Protein AF-A0A947DM79-F1 (afdb_monomer_lite)

Secondary structure (DSSP, 8-state):
-HHHHHHHHHHHHHHHHHHHHHTSTT-EEEE-TTSSEEEEEGGG-TTSPPSEEEEHHHHHHHHHTTSEEE-SSTT-EEE-HHHHHHHHHHT-SS-HHHHTTS-EEEEEEE-TTS-EEEEEEE-TTTTHHHHHHHHTTS-S-HHHHHHHHHHHHHHHHHHTT--SS--SSSPP--TT--SSTTHHHHHHHHHHHHHHHHHHHHHSS-HHHHHHHIIIIII---HHHHHHHHTPPTT-HHHHHHHHHHHHHHHHHH-

Radius of gyration: 23.78 Å; chains: 1; bounding box: 63×46×71 Å

pLDDT: mean 83.31, std 12.54, range [47.31, 96.56]

Sequence (255 aa):
MKITAEAAELSILRRRRALARLAIDGALLAPARDGRSHGVFAKGDRRRRALAKLSNEEVHMLLAEGVIARAAFAGTYRLSGPGHAFRARDAADFMPWRAQHGAIVERQVMNDAGVFQPVRGADPGGPFARLQRVAEGDFFAAREIAAARTLWGDWTRSQRGLIAGSDWTAPPRGSASRGPGGAQETAANGAIDARRRVDAALGALPLSLSGAVRAACLEGCSFADIELTRRWPARSGKLVLKLALELLANHYEAG

Foldseek 3Di:
DVVVVVVVVVLLVLLLQLLVLLPAPLWKFAQDPVNFWTFIDHNPPPVDDGSGIDGPVSVVVCVVVVQWDDDPDPRMIGGDLQVQLVSQLSPDPPPSNVSSVADFDWDWDQDPVRDTDTDTGGDPCPLVVVVVVVCVVVLADPLLSVLLNLLQVLQVLLVQAPPVDDPPVDPDDDPPDPDPPCPNVVSNVSNVVSVVVNCQLLVLFDPLLSVLSCCRRPVNHDLVVNCVVSVHPPPCSSVSNRVSSVSSSVVVVVD

Structure (mmCIF, N/CA/C/O backbone):
data_AF-A0A947DM79-F1
#
_entry.id   AF-A0A947DM79-F1
#
loop_
_atom_site.group_PDB
_atom_site.id
_atom_site.type_symbol
_atom_site.label_atom_id
_atom_site.label_alt_id
_atom_site.label_comp_id
_atom_site.label_asym_id
_atom_site.label_entity_id
_atom_site.label_seq_id
_atom_site.pdbx_PDB_ins_code
_atom_site.Cartn_x
_atom_site.Cartn_y
_atom_site.Cartn_z
_atom_site.occupancy
_atom_site.B_iso_or_equiv
_atom_site.auth_seq_id
_atom_site.auth_comp_id
_atom_site.auth_asym_id
_atom_site.auth_atom_id
_atom_site.pdbx_PDB_model_num
ATOM 1 N N . MET A 1 1 ? 0.776 7.875 43.737 1.00 57.97 1 MET A N 1
ATOM 2 C CA . MET A 1 1 ? 1.629 8.001 42.530 1.00 57.97 1 MET A CA 1
ATOM 3 C C . MET A 1 1 ? 1.934 6.670 41.832 1.00 57.97 1 MET A C 1
ATOM 5 O O . MET A 1 1 ? 1.877 6.652 40.614 1.00 57.97 1 MET A O 1
ATOM 9 N N . LYS A 1 2 ? 2.215 5.555 42.535 1.00 62.00 2 LYS A N 1
ATOM 10 C CA . LYS A 1 2 ? 2.461 4.245 41.881 1.00 62.00 2 LYS A CA 1
ATOM 11 C C . LYS A 1 2 ? 1.218 3.642 41.195 1.00 62.00 2 LYS A C 1
ATOM 13 O O . LYS A 1 2 ? 1.288 3.273 40.033 1.00 62.00 2 LYS A O 1
ATOM 18 N N . ILE A 1 3 ? 0.061 3.676 41.864 1.00 65.94 3 ILE A N 1
ATOM 19 C CA . ILE A 1 3 ? -1.211 3.114 41.355 1.00 65.94 3 ILE A CA 1
ATOM 20 C C . ILE A 1 3 ? -1.671 3.785 40.044 1.00 65.94 3 ILE A C 1
ATOM 22 O O . ILE A 1 3 ? -2.201 3.134 39.149 1.00 65.94 3 ILE A O 1
ATOM 26 N N . THR A 1 4 ? -1.441 5.093 39.897 1.00 75.56 4 THR A N 1
ATOM 27 C CA . THR A 1 4 ? -1.813 5.848 38.690 1.00 75.56 4 THR A CA 1
ATOM 28 C C . THR A 1 4 ? -0.913 5.527 37.496 1.00 75.56 4 THR A C 1
ATOM 30 O O . THR A 1 4 ? -1.390 5.531 36.365 1.00 75.56 4 THR A O 1
ATOM 33 N N . ALA A 1 5 ? 0.366 5.218 37.735 1.00 76.31 5 ALA A N 1
ATOM 34 C CA . ALA A 1 5 ? 1.300 4.827 36.683 1.00 76.31 5 ALA A CA 1
ATOM 35 C C . ALA A 1 5 ? 0.977 3.424 36.141 1.00 76.31 5 ALA A C 1
ATOM 37 O O . ALA A 1 5 ? 0.870 3.248 34.930 1.00 76.31 5 ALA A O 1
ATOM 38 N N . GLU A 1 6 ? 0.710 2.460 37.027 1.00 81.81 6 GLU A N 1
ATOM 39 C CA . GLU A 1 6 ? 0.308 1.098 36.642 1.00 81.81 6 GLU A CA 1
ATOM 40 C C . GLU A 1 6 ? -1.018 1.085 35.865 1.00 81.81 6 GLU A C 1
ATOM 42 O O . GLU A 1 6 ? -1.155 0.394 34.853 1.00 81.81 6 GLU A O 1
ATOM 47 N N . ALA A 1 7 ? -1.998 1.890 36.290 1.00 78.94 7 ALA A N 1
ATOM 48 C CA . ALA A 1 7 ? -3.270 2.021 35.582 1.00 78.94 7 ALA A CA 1
ATOM 49 C C . ALA A 1 7 ? -3.095 2.606 34.167 1.00 78.94 7 ALA A C 1
ATOM 51 O O . ALA A 1 7 ? -3.738 2.141 33.219 1.00 78.94 7 ALA A O 1
ATOM 52 N N . ALA A 1 8 ? -2.208 3.594 34.008 1.00 82.69 8 ALA A N 1
ATOM 53 C CA . ALA A 1 8 ? -1.888 4.180 32.710 1.00 82.69 8 ALA A CA 1
ATOM 54 C C . ALA A 1 8 ? -1.187 3.169 31.787 1.00 82.69 8 ALA A C 1
ATOM 56 O O . ALA A 1 8 ? -1.556 3.041 30.617 1.00 82.69 8 ALA A O 1
ATOM 57 N N . GLU A 1 9 ? -0.236 2.399 32.315 1.00 86.88 9 GLU A N 1
ATOM 58 C CA . GLU A 1 9 ? 0.477 1.358 31.571 1.00 86.88 9 GLU A CA 1
ATOM 59 C C . GLU A 1 9 ? -0.469 0.243 31.095 1.00 86.88 9 GLU A C 1
ATOM 61 O O . GLU A 1 9 ? -0.475 -0.129 29.917 1.00 86.88 9 GLU A O 1
ATOM 66 N N . LEU A 1 10 ? -1.372 -0.214 31.967 1.00 86.75 10 LEU A N 1
ATOM 67 C CA . LEU A 1 10 ? -2.424 -1.169 31.613 1.00 86.75 10 LEU A CA 1
ATOM 68 C C . LEU A 1 10 ? -3.354 -0.637 30.512 1.00 86.75 10 LEU A C 1
ATOM 70 O O . LEU A 1 10 ? -3.758 -1.404 29.631 1.00 86.75 10 LEU A O 1
ATOM 74 N N . SER A 1 11 ? -3.686 0.658 30.526 1.00 87.75 11 SER A N 1
ATOM 75 C CA . SER A 1 11 ? -4.465 1.285 29.448 1.00 87.75 11 SER A CA 1
ATOM 76 C C . SER A 1 11 ? -3.685 1.330 28.129 1.00 87.75 11 SER A C 1
ATOM 78 O O . SER A 1 11 ? -4.245 1.022 27.074 1.00 87.75 11 SER A O 1
ATOM 80 N N . ILE A 1 12 ? -2.384 1.639 28.155 1.00 88.50 12 ILE A N 1
ATOM 81 C CA . ILE A 1 12 ? -1.524 1.612 26.958 1.00 88.50 12 ILE A CA 1
ATOM 82 C C . ILE A 1 12 ? -1.501 0.205 26.346 1.00 88.50 12 ILE A C 1
ATOM 84 O O . ILE A 1 12 ? -1.792 0.042 25.158 1.00 88.50 12 ILE A O 1
ATOM 88 N N . LEU A 1 13 ? -1.242 -0.828 27.152 1.00 89.94 13 LEU A N 1
ATOM 89 C CA . LEU A 1 13 ? -1.208 -2.218 26.686 1.00 89.94 13 LEU A CA 1
ATOM 90 C C . LEU A 1 13 ? -2.565 -2.682 26.139 1.00 89.94 13 LEU A C 1
ATOM 92 O O . LEU A 1 13 ? -2.634 -3.386 25.124 1.00 89.94 13 LEU A O 1
ATOM 96 N N . ARG A 1 14 ? -3.665 -2.260 26.773 1.00 91.56 14 ARG A N 1
ATOM 97 C CA . ARG A 1 14 ? -5.024 -2.553 26.303 1.00 91.56 14 ARG A CA 1
ATOM 98 C C . ARG A 1 14 ? -5.304 -1.906 24.949 1.00 91.56 14 ARG A C 1
ATOM 100 O O . ARG A 1 14 ? -5.799 -2.596 24.053 1.00 91.56 14 ARG A O 1
ATOM 107 N N . ARG A 1 15 ? -4.951 -0.627 24.778 1.00 93.25 15 ARG A N 1
ATOM 108 C CA . ARG A 1 15 ? -5.073 0.098 23.504 1.00 93.25 15 ARG A CA 1
ATOM 109 C C . ARG A 1 15 ? -4.239 -0.565 22.413 1.00 93.25 15 ARG A C 1
ATOM 111 O O . ARG A 1 15 ? -4.800 -0.915 21.375 1.00 93.25 15 ARG A O 1
ATOM 118 N N . ARG A 1 16 ? -2.963 -0.870 22.681 1.00 92.62 16 ARG A N 1
ATOM 119 C CA . ARG A 1 16 ? -2.081 -1.636 21.777 1.00 92.62 16 ARG A CA 1
ATOM 120 C C . ARG A 1 16 ? -2.732 -2.924 21.295 1.00 92.62 16 ARG A C 1
ATOM 122 O O . ARG A 1 16 ? -2.851 -3.164 20.092 1.00 92.62 16 ARG A O 1
ATOM 129 N N . ARG A 1 17 ? -3.226 -3.736 22.233 1.00 93.44 17 ARG A N 1
ATOM 130 C CA . ARG A 1 17 ? -3.899 -5.000 21.919 1.00 93.44 17 ARG A CA 1
ATOM 131 C C . ARG A 1 17 ? -5.164 -4.784 21.088 1.00 93.44 17 ARG A C 1
ATOM 133 O O . ARG A 1 17 ? -5.392 -5.535 20.143 1.00 93.44 17 ARG A O 1
ATOM 140 N N . ALA A 1 18 ? -5.991 -3.794 21.416 1.00 94.31 18 ALA A N 1
ATOM 141 C CA . ALA A 1 18 ? -7.216 -3.512 20.673 1.00 94.3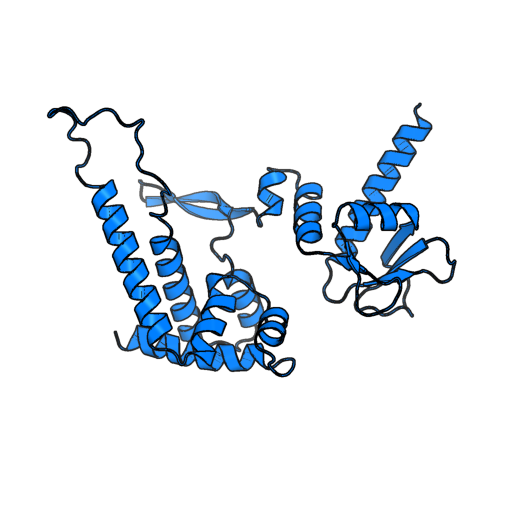1 18 ALA A CA 1
ATOM 142 C C . ALA A 1 18 ? -6.930 -3.054 19.234 1.00 94.31 18 ALA A C 1
ATOM 144 O O . ALA A 1 18 ? -7.528 -3.595 18.303 1.00 94.31 18 ALA A O 1
ATOM 145 N N . LEU A 1 19 ? -5.970 -2.144 19.035 1.00 94.69 19 LEU A N 1
ATOM 146 C CA . LEU A 1 19 ? -5.558 -1.677 17.707 1.00 94.69 19 LEU A CA 1
ATOM 147 C C . LEU A 1 19 ? -4.934 -2.803 16.870 1.00 94.69 19 LEU A C 1
ATOM 149 O O . LEU A 1 19 ? -5.221 -2.912 15.678 1.00 94.69 19 LEU A O 1
ATOM 153 N N . ALA A 1 20 ? -4.151 -3.696 17.486 1.00 92.38 20 ALA A N 1
ATOM 154 C CA . ALA A 1 20 ? -3.639 -4.898 16.824 1.00 92.38 20 ALA A CA 1
ATOM 155 C C . ALA A 1 20 ? -4.764 -5.819 16.323 1.00 92.38 20 ALA A C 1
ATOM 157 O O . ALA A 1 20 ? -4.664 -6.380 15.235 1.00 92.38 20 ALA A O 1
ATOM 158 N N . ARG A 1 21 ? -5.864 -5.950 17.075 1.00 94.00 21 ARG A N 1
ATOM 159 C CA . ARG A 1 21 ? -7.027 -6.751 16.652 1.00 94.00 21 ARG A CA 1
ATOM 160 C C . ARG A 1 21 ? -7.907 -6.036 15.626 1.00 94.00 21 ARG A C 1
ATOM 162 O O . ARG A 1 21 ? -8.479 -6.712 14.778 1.00 94.00 21 ARG A O 1
ATOM 169 N N . LEU A 1 22 ? -7.989 -4.705 15.666 1.00 93.31 22 LEU A N 1
ATOM 170 C CA . LEU A 1 22 ? -8.701 -3.905 14.659 1.00 93.31 22 LEU A CA 1
ATOM 171 C C . LEU A 1 22 ? -7.994 -3.861 13.301 1.00 93.31 22 LEU A C 1
ATOM 173 O O . LEU A 1 22 ? -8.633 -3.554 12.304 1.00 93.31 22 LEU A O 1
ATOM 177 N N . ALA A 1 23 ? -6.703 -4.189 13.257 1.00 90.00 23 ALA A N 1
ATOM 178 C CA . ALA A 1 23 ? -5.939 -4.303 12.019 1.00 90.00 23 ALA A CA 1
ATOM 179 C C . ALA A 1 23 ? -6.311 -5.527 11.163 1.00 90.00 23 ALA A C 1
ATOM 181 O O . ALA A 1 23 ? -5.909 -5.597 10.003 1.00 90.00 23 ALA A O 1
ATOM 182 N N . ILE A 1 24 ? -7.015 -6.506 11.741 1.00 88.12 24 ILE A N 1
ATOM 183 C CA . ILE A 1 24 ? -7.478 -7.698 11.026 1.00 88.12 24 ILE A CA 1
ATOM 184 C C . ILE A 1 24 ? -8.553 -7.273 10.026 1.00 88.12 24 ILE A C 1
ATOM 186 O O . ILE A 1 24 ? -9.459 -6.515 10.373 1.00 88.12 24 ILE A O 1
ATOM 190 N N . ASP A 1 25 ? -8.482 -7.794 8.802 1.00 80.81 25 ASP A N 1
ATOM 191 C CA . ASP A 1 25 ? -9.426 -7.414 7.757 1.00 80.81 25 ASP A CA 1
ATOM 192 C C . ASP A 1 25 ? -10.887 -7.694 8.162 1.00 80.81 25 ASP A C 1
ATOM 194 O O . ASP A 1 25 ? -11.229 -8.729 8.749 1.00 80.81 25 ASP A O 1
ATOM 198 N N . GLY A 1 26 ? -11.750 -6.713 7.904 1.00 83.94 26 GLY A N 1
ATOM 199 C CA . GLY A 1 26 ? -13.152 -6.711 8.322 1.00 83.94 26 GLY A CA 1
ATOM 200 C C . GLY A 1 26 ? -13.409 -6.570 9.831 1.00 83.94 26 GLY A C 1
ATOM 201 O O . GLY A 1 26 ? -14.568 -6.656 10.241 1.00 83.94 26 GLY A O 1
ATOM 202 N N . ALA A 1 27 ? -12.394 -6.373 10.681 1.00 90.94 27 ALA A N 1
ATOM 203 C CA . ALA A 1 27 ? -12.616 -6.137 12.107 1.00 90.94 27 ALA A CA 1
ATOM 204 C C . ALA A 1 27 ? -13.407 -4.842 12.360 1.00 90.94 27 ALA A C 1
ATOM 206 O O . ALA A 1 27 ? -13.281 -3.850 11.641 1.00 90.94 27 ALA A O 1
ATOM 207 N N . LEU A 1 28 ? -14.232 -4.858 13.406 1.00 93.00 28 LEU A N 1
ATOM 208 C CA . LEU A 1 28 ? -15.102 -3.747 13.775 1.00 93.00 28 LEU A CA 1
ATOM 209 C C . LEU A 1 28 ? -15.034 -3.507 15.281 1.00 93.00 28 LEU A C 1
ATOM 211 O O . LEU A 1 28 ? -15.170 -4.443 16.071 1.00 93.00 28 LEU A O 1
ATOM 215 N N . LEU A 1 29 ? -14.865 -2.249 15.675 1.00 95.12 29 LEU A N 1
ATOM 216 C CA . LEU A 1 29 ? -15.057 -1.807 17.048 1.00 95.12 29 LEU A CA 1
ATOM 217 C C . LEU A 1 29 ? -16.519 -1.412 17.215 1.00 95.12 29 LEU A C 1
ATOM 219 O O . LEU A 1 29 ? -17.027 -0.589 16.456 1.00 95.12 29 LEU A O 1
ATOM 223 N N . ALA A 1 30 ? -17.209 -2.010 18.175 1.00 94.38 30 ALA A N 1
ATOM 224 C CA . ALA A 1 30 ? -18.645 -1.828 18.302 1.00 94.38 30 ALA A CA 1
ATOM 225 C C . ALA A 1 30 ? -19.071 -1.823 19.777 1.00 94.38 30 ALA A C 1
ATOM 227 O O . ALA A 1 30 ? -18.414 -2.476 20.592 1.00 94.38 30 ALA A O 1
ATOM 228 N N . PRO A 1 31 ? -20.163 -1.127 20.142 1.00 93.00 31 PRO A N 1
ATOM 229 C CA . PRO A 1 31 ? -20.578 -0.999 21.534 1.00 93.00 31 PRO A CA 1
ATOM 230 C C . PRO A 1 31 ? -20.884 -2.379 22.107 1.00 93.00 31 PRO A C 1
ATOM 232 O O . PRO A 1 31 ? -21.562 -3.187 21.463 1.00 93.00 31 PRO A O 1
ATOM 235 N N . ALA A 1 32 ? -20.361 -2.678 23.289 1.00 88.31 32 ALA A N 1
ATOM 236 C CA . ALA A 1 32 ? -20.660 -3.909 23.998 1.00 88.31 32 ALA A CA 1
ATOM 237 C C . ALA A 1 32 ? -22.092 -3.872 24.555 1.00 88.31 32 ALA A C 1
ATOM 239 O O . ALA A 1 32 ? -22.696 -2.814 24.712 1.00 88.31 32 ALA A O 1
ATOM 240 N N . ARG A 1 33 ? -22.642 -5.050 24.877 1.00 82.69 33 ARG A N 1
ATOM 241 C CA . ARG A 1 33 ? -23.989 -5.164 25.470 1.00 82.69 33 ARG A CA 1
ATOM 242 C C . ARG A 1 33 ? -24.097 -4.506 26.850 1.00 82.69 33 ARG A C 1
ATOM 244 O O . ARG A 1 33 ? -25.200 -4.216 27.283 1.00 82.69 33 ARG A O 1
ATOM 251 N N . ASP A 1 34 ? -22.965 -4.276 27.515 1.00 82.56 34 ASP A N 1
ATOM 252 C CA . ASP A 1 34 ? -22.895 -3.610 28.819 1.00 82.56 34 ASP A CA 1
ATOM 253 C C . ASP A 1 34 ? -23.074 -2.081 28.749 1.00 82.56 34 ASP A C 1
ATOM 255 O O . ASP A 1 34 ? -23.202 -1.445 29.791 1.00 82.56 34 ASP A O 1
ATOM 259 N N . GLY A 1 35 ? -23.055 -1.478 27.551 1.00 81.88 35 GLY A N 1
ATOM 260 C CA . GLY A 1 35 ? -23.199 -0.030 27.334 1.00 81.88 35 GLY A CA 1
ATOM 261 C C . GLY A 1 35 ? -22.021 0.829 27.818 1.00 81.88 35 GLY A C 1
ATOM 262 O O . GLY A 1 35 ? -21.980 2.031 27.560 1.00 81.88 35 GLY A O 1
ATOM 263 N N . ARG A 1 36 ? -21.037 0.234 28.497 1.00 86.88 36 ARG A N 1
ATOM 264 C CA . ARG A 1 36 ? -19.913 0.940 29.140 1.00 86.88 36 ARG A CA 1
ATOM 265 C C . ARG A 1 36 ? -18.595 0.773 28.389 1.00 86.88 36 ARG A C 1
ATOM 267 O O . ARG A 1 36 ? -17.619 1.461 28.688 1.00 86.88 36 ARG A O 1
ATOM 274 N N . SER A 1 37 ? -18.551 -0.161 27.446 1.00 93.25 37 SER A N 1
ATOM 275 C CA . SER A 1 37 ? -17.351 -0.488 26.691 1.00 93.25 37 SER A CA 1
ATOM 276 C C . SER A 1 37 ? -17.646 -0.716 25.216 1.00 93.25 37 SER A C 1
ATOM 278 O O . SER A 1 37 ? -18.787 -0.926 24.803 1.00 93.25 37 SER A O 1
ATOM 280 N N . HIS A 1 38 ? -16.591 -0.715 24.412 1.00 95.31 38 HIS A N 1
ATOM 281 C CA . HIS A 1 38 ? -16.624 -1.185 23.038 1.00 95.31 38 HIS A CA 1
ATOM 282 C C . HIS A 1 38 ? -15.773 -2.447 22.905 1.00 95.31 38 HIS A C 1
ATOM 284 O O . HIS A 1 38 ? -14.671 -2.539 23.446 1.00 95.31 38 HIS A O 1
ATOM 290 N N . GLY A 1 39 ? -16.296 -3.435 22.184 1.00 94.19 39 GLY A N 1
ATOM 291 C CA . 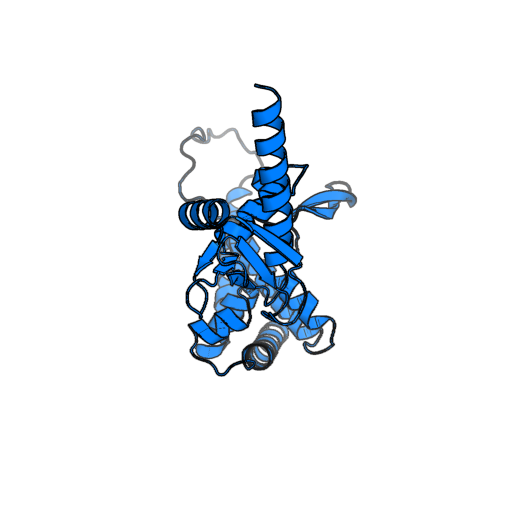GLY A 1 39 ? -15.607 -4.679 21.866 1.00 94.19 39 GLY A CA 1
ATOM 292 C C . GLY A 1 39 ? -15.070 -4.675 20.439 1.00 94.19 39 GLY A C 1
ATOM 293 O O . GLY A 1 39 ? -15.726 -4.172 19.527 1.00 94.19 39 GLY A O 1
ATOM 294 N N . VAL A 1 40 ? -13.892 -5.266 20.241 1.00 94.56 40 VAL A N 1
ATOM 295 C CA . VAL A 1 40 ? -13.345 -5.554 18.908 1.00 94.56 40 VAL A CA 1
ATOM 296 C C . VAL A 1 40 ? -13.858 -6.913 18.438 1.00 94.56 40 VAL A C 1
ATOM 298 O O . VAL A 1 40 ? -13.601 -7.927 19.088 1.00 94.56 40 VAL A O 1
ATOM 301 N N . PHE A 1 41 ? -14.541 -6.949 17.296 1.00 91.31 41 PHE A N 1
ATOM 302 C CA . PHE A 1 41 ? -15.115 -8.159 16.706 1.00 91.31 41 PHE A CA 1
ATOM 303 C C . PHE A 1 41 ? -14.486 -8.439 15.338 1.00 91.31 41 PHE A C 1
ATOM 305 O O . PHE A 1 41 ? -14.480 -7.571 14.465 1.00 91.31 41 PHE A O 1
ATOM 312 N N . ALA A 1 42 ? -13.968 -9.654 15.133 1.00 84.56 42 ALA A N 1
ATOM 313 C CA . ALA A 1 42 ? -13.465 -10.076 13.824 1.00 84.56 42 ALA A CA 1
ATOM 314 C C . ALA A 1 42 ? -14.613 -10.152 12.813 1.00 84.56 42 ALA A C 1
ATOM 316 O O . ALA A 1 42 ? -15.672 -10.696 13.128 1.00 84.56 42 ALA A O 1
ATOM 317 N N . LYS A 1 43 ? -14.400 -9.623 11.601 1.00 80.12 43 LYS A N 1
ATOM 318 C CA . LYS A 1 43 ? -15.405 -9.600 10.519 1.00 80.12 43 LYS A CA 1
ATOM 319 C C . LYS A 1 43 ? -16.757 -8.979 10.924 1.00 80.12 43 LYS A C 1
ATOM 321 O O . LYS A 1 43 ? -17.773 -9.258 10.298 1.00 80.12 43 LYS A O 1
ATOM 326 N N . GLY A 1 44 ? -16.791 -8.185 11.997 1.00 71.75 44 GLY A N 1
ATOM 327 C CA . GLY A 1 44 ? -18.022 -7.618 12.551 1.00 71.75 44 GLY A CA 1
ATOM 328 C C . GLY A 1 44 ? -18.986 -8.626 13.192 1.00 71.75 44 GLY A C 1
ATOM 329 O O . GLY A 1 44 ? -20.101 -8.235 13.537 1.00 71.75 44 GLY A O 1
ATOM 330 N N . ASP A 1 45 ? -18.594 -9.892 13.389 1.00 80.81 45 ASP A N 1
ATOM 331 C CA . ASP A 1 45 ? -19.462 -10.896 14.016 1.00 80.81 45 ASP A CA 1
ATOM 332 C C . ASP A 1 45 ? -19.565 -10.670 15.532 1.00 80.81 45 ASP A C 1
ATOM 334 O O . ASP A 1 45 ? -18.713 -11.079 16.326 1.00 80.81 45 ASP A O 1
ATOM 338 N N . ARG A 1 46 ? -20.659 -10.019 15.932 1.00 81.31 46 ARG A N 1
ATOM 339 C CA . ARG A 1 46 ? -20.979 -9.678 17.324 1.00 81.31 46 ARG A CA 1
ATOM 340 C C . ARG A 1 46 ? -21.526 -10.851 18.143 1.00 81.31 46 ARG A C 1
ATOM 342 O O . ARG A 1 46 ? -21.790 -10.671 19.332 1.00 81.31 46 ARG A O 1
ATOM 349 N N . ARG A 1 47 ? -21.748 -12.026 17.538 1.00 80.06 47 ARG A N 1
ATOM 350 C CA . ARG A 1 47 ? -22.206 -13.231 18.258 1.00 80.06 47 ARG A CA 1
ATOM 351 C C . ARG A 1 47 ? -21.059 -13.899 19.011 1.00 80.06 47 ARG A C 1
ATOM 353 O O . ARG A 1 47 ? -21.288 -14.569 20.013 1.00 80.06 47 ARG A O 1
ATOM 360 N N . ARG A 1 48 ? -19.824 -13.702 18.542 1.00 81.88 48 ARG A N 1
ATOM 361 C CA . ARG A 1 48 ? -18.606 -14.226 19.166 1.00 81.88 48 ARG A CA 1
ATOM 362 C C . ARG A 1 48 ? -18.101 -13.307 20.278 1.00 81.88 48 ARG A C 1
ATOM 364 O O . ARG A 1 48 ? -18.438 -12.126 20.355 1.00 81.88 48 ARG A O 1
ATOM 371 N N . ARG A 1 49 ? -17.242 -13.855 21.142 1.00 85.88 49 ARG A N 1
ATOM 372 C CA . ARG A 1 49 ? -16.553 -13.089 22.188 1.00 85.88 49 ARG A CA 1
ATOM 373 C C . ARG A 1 49 ? -15.669 -12.008 21.556 1.00 85.88 49 ARG A C 1
ATOM 375 O O . ARG A 1 49 ? -14.924 -12.284 20.618 1.00 85.88 49 ARG A O 1
ATOM 382 N N . ALA A 1 50 ? -15.714 -10.798 22.113 1.00 90.94 50 ALA A N 1
ATOM 383 C CA . ALA A 1 50 ? -14.837 -9.707 21.699 1.00 90.94 50 ALA A CA 1
ATOM 384 C C . ALA A 1 50 ? -13.353 -10.073 21.901 1.00 90.94 50 ALA A C 1
ATOM 386 O O . ALA A 1 50 ? -12.970 -10.593 22.951 1.00 90.94 50 ALA A O 1
ATOM 387 N N . LEU A 1 51 ? -12.516 -9.767 20.907 1.00 91.50 51 LEU A N 1
ATOM 388 C CA . LEU A 1 51 ? -11.072 -10.049 20.901 1.00 91.50 51 LEU A CA 1
ATOM 389 C C . LEU A 1 51 ? -10.279 -9.132 21.842 1.00 91.50 51 LEU A C 1
ATOM 391 O O . LEU A 1 51 ? -9.206 -9.494 22.334 1.00 91.50 51 LEU A O 1
ATOM 395 N N . ALA A 1 52 ? -10.808 -7.933 22.057 1.00 93.50 52 ALA A N 1
ATOM 396 C CA . ALA A 1 52 ? -10.325 -6.919 22.977 1.00 93.50 52 ALA A CA 1
ATOM 397 C C . ALA A 1 52 ? -11.504 -6.022 23.381 1.00 93.50 52 ALA A C 1
ATOM 399 O O . ALA A 1 52 ? -12.522 -5.986 22.683 1.00 93.50 52 ALA A O 1
ATOM 400 N N . LYS A 1 53 ? -11.365 -5.307 24.498 1.00 94.19 53 LYS A N 1
ATOM 401 C CA . LYS A 1 53 ? -12.331 -4.309 24.965 1.00 94.19 53 LYS A CA 1
ATOM 402 C C . LYS A 1 53 ? -11.620 -2.985 25.223 1.00 94.19 53 LYS A C 1
ATOM 404 O O . LYS A 1 53 ? -10.477 -3.001 25.671 1.00 94.19 53 LYS A O 1
ATOM 409 N N . LEU A 1 54 ? -12.317 -1.886 24.968 1.00 95.31 54 LEU A N 1
ATOM 410 C CA . LEU A 1 54 ? -11.909 -0.517 25.281 1.00 95.31 54 LEU A CA 1
ATOM 411 C C . LEU A 1 54 ? -13.031 0.174 26.058 1.00 95.31 54 LEU A C 1
ATOM 413 O O . LEU A 1 54 ? -14.208 -0.099 25.803 1.00 95.31 54 LEU A O 1
ATOM 417 N N . SER A 1 55 ? -12.690 1.047 27.002 1.00 94.38 55 SER A N 1
ATOM 418 C CA . SER A 1 55 ? -13.679 1.915 27.651 1.00 94.38 55 SER A CA 1
ATOM 419 C C . SER A 1 55 ? -14.221 2.948 26.656 1.00 94.38 55 SER A C 1
ATOM 421 O O . SER A 1 55 ? -13.588 3.245 25.643 1.00 94.38 55 SER A O 1
ATOM 423 N N . ASN A 1 56 ? -15.392 3.523 26.934 1.00 93.56 56 ASN A N 1
ATOM 424 C CA . ASN A 1 56 ? -15.939 4.594 26.090 1.00 93.56 56 ASN A CA 1
ATOM 425 C C . ASN A 1 56 ? -15.008 5.820 26.023 1.00 93.56 56 ASN A C 1
ATOM 427 O O . ASN A 1 56 ? -14.925 6.465 24.982 1.00 93.56 56 ASN A O 1
ATOM 431 N N . GLU A 1 57 ? -14.276 6.096 27.101 1.00 93.81 57 GLU A N 1
ATOM 432 C CA . GLU A 1 57 ? -13.269 7.157 27.163 1.00 93.81 57 GLU A CA 1
ATOM 433 C C . GLU A 1 57 ? -12.078 6.865 26.239 1.00 93.81 57 GLU A C 1
ATOM 435 O O . GLU A 1 57 ? -11.710 7.708 25.424 1.00 93.81 57 GLU A O 1
ATOM 440 N N . GLU A 1 58 ? -11.537 5.640 26.271 1.00 94.88 58 GLU A N 1
ATOM 441 C CA . GLU A 1 58 ? -10.457 5.216 25.368 1.00 94.88 58 GLU A CA 1
ATOM 442 C C . GLU A 1 58 ? -10.891 5.313 23.896 1.00 94.88 58 GLU A C 1
ATOM 444 O O . GLU A 1 58 ? -10.107 5.720 23.041 1.00 94.88 58 GLU A O 1
ATOM 449 N N . VAL A 1 59 ? -12.148 4.978 23.589 1.00 95.56 59 VAL A N 1
ATOM 450 C CA . VAL A 1 59 ? -12.717 5.124 22.238 1.00 95.56 59 VAL A CA 1
ATOM 451 C C . VAL A 1 59 ? -12.821 6.590 21.833 1.00 95.56 59 VAL A C 1
ATOM 453 O O . VAL A 1 59 ? -12.473 6.930 20.704 1.00 95.56 59 VAL A O 1
ATOM 456 N N . HIS A 1 60 ? -13.282 7.457 22.735 1.00 95.06 60 HIS A N 1
ATOM 457 C CA . HIS A 1 60 ? -13.403 8.885 22.464 1.00 95.06 60 HIS A CA 1
ATOM 458 C C . HIS A 1 60 ? -12.036 9.521 22.180 1.00 95.06 60 HIS A C 1
ATOM 460 O O . HIS A 1 60 ? -11.893 10.233 21.190 1.00 95.06 60 HIS A O 1
ATOM 466 N N . MET A 1 61 ? -11.020 9.177 22.976 1.00 94.12 61 MET A N 1
ATOM 467 C CA . MET A 1 61 ? -9.637 9.616 22.769 1.00 94.12 61 MET A CA 1
ATOM 468 C C . MET A 1 61 ? -9.084 9.163 21.415 1.00 94.12 61 MET A C 1
ATOM 470 O O . MET A 1 61 ? -8.595 9.980 20.642 1.00 94.12 61 MET A O 1
ATOM 474 N N . LEU A 1 62 ? -9.229 7.877 21.074 1.00 95.44 62 LEU A N 1
ATOM 475 C CA . LEU A 1 62 ? -8.756 7.349 19.789 1.00 95.44 62 LEU A CA 1
ATOM 476 C C . LEU A 1 62 ? -9.471 7.986 18.589 1.00 95.44 62 LEU A C 1
ATOM 478 O O . LEU A 1 62 ? -8.884 8.094 17.511 1.00 95.44 62 LEU A O 1
ATOM 482 N N . LEU A 1 63 ? -10.739 8.374 18.750 1.00 95.81 63 LEU A N 1
ATOM 483 C CA . LEU A 1 63 ? -11.494 9.083 17.719 1.00 95.81 63 LEU A CA 1
ATOM 484 C C . LEU A 1 63 ? -10.994 10.526 17.565 1.00 95.81 63 LEU A C 1
ATOM 486 O O . LEU A 1 63 ? -10.815 10.977 16.437 1.00 95.81 63 LEU A O 1
ATOM 490 N N . ALA A 1 64 ? -10.741 11.223 18.676 1.00 95.62 64 ALA A N 1
ATOM 491 C CA . ALA A 1 64 ? -10.215 12.589 18.685 1.00 95.62 64 ALA A CA 1
ATOM 492 C C . ALA A 1 64 ? -8.793 12.674 18.100 1.00 95.62 64 ALA A C 1
ATOM 494 O O . ALA A 1 64 ? -8.488 13.594 17.348 1.00 95.62 64 ALA A O 1
ATOM 495 N N . GLU A 1 65 ? -7.949 11.676 18.371 1.00 93.88 65 GLU A N 1
ATOM 496 C CA . GLU A 1 65 ? -6.606 11.537 17.786 1.00 93.88 65 GLU A CA 1
ATOM 497 C C . GLU A 1 65 ? -6.635 11.084 16.312 1.00 93.88 65 GLU A C 1
ATOM 499 O O . GLU A 1 65 ? -5.594 10.989 15.662 1.00 93.88 65 GLU A O 1
ATOM 504 N N . GLY A 1 66 ? -7.814 10.754 15.773 1.00 95.06 66 GLY A N 1
ATOM 505 C CA . GLY A 1 66 ? -7.974 10.271 14.403 1.00 95.06 66 GLY A CA 1
ATOM 506 C C . GLY A 1 66 ? -7.423 8.863 14.165 1.00 95.06 66 GLY A C 1
ATOM 507 O O . GLY A 1 66 ? -7.297 8.450 13.013 1.00 95.06 66 GLY A O 1
ATOM 508 N N . VAL A 1 67 ? -7.109 8.100 15.218 1.00 95.62 67 VAL A N 1
ATOM 509 C CA . VAL A 1 67 ? -6.615 6.711 15.135 1.00 95.62 67 VAL A CA 1
ATOM 510 C C . VAL A 1 67 ? -7.721 5.762 14.659 1.00 95.62 67 VAL A C 1
ATOM 512 O O . VAL A 1 67 ? -7.467 4.791 13.946 1.00 95.62 67 VAL A O 1
ATOM 515 N N . ILE A 1 68 ? -8.971 6.043 15.016 1.00 96.56 68 ILE A N 1
ATOM 516 C CA . ILE A 1 68 ? -10.141 5.316 14.515 1.00 96.56 68 ILE A CA 1
ATOM 517 C C . ILE A 1 68 ? -11.062 6.255 13.739 1.00 96.56 68 ILE A C 1
ATOM 519 O O . ILE A 1 68 ? -11.114 7.452 13.997 1.00 96.56 68 ILE A O 1
ATOM 523 N N . ALA A 1 69 ? -11.810 5.697 12.793 1.00 95.12 69 ALA A N 1
ATOM 524 C CA . ALA A 1 69 ? -12.819 6.404 12.015 1.00 95.12 69 ALA A CA 1
ATOM 525 C C . ALA A 1 69 ? -14.189 5.740 12.188 1.00 95.12 69 ALA A C 1
ATOM 527 O O . ALA A 1 69 ? -14.284 4.532 12.430 1.00 95.12 69 ALA A O 1
ATOM 528 N N . ARG A 1 70 ? -15.262 6.530 12.060 1.00 94.56 70 ARG A N 1
ATOM 529 C CA . ARG A 1 70 ? -16.639 6.014 12.085 1.00 94.56 70 ARG A CA 1
ATOM 530 C C . ARG A 1 70 ? -16.846 5.025 10.938 1.00 94.56 70 ARG A C 1
ATOM 532 O O . ARG A 1 70 ? -16.413 5.266 9.815 1.00 94.56 70 ARG A O 1
ATOM 539 N N . ALA A 1 71 ? -17.502 3.912 11.237 1.00 89.38 71 ALA A N 1
ATOM 540 C CA . ALA A 1 71 ? -17.890 2.908 10.256 1.00 89.38 71 ALA A CA 1
ATOM 541 C C . ALA A 1 71 ? -19.374 3.054 9.875 1.00 89.38 71 ALA A C 1
ATOM 543 O O . ALA A 1 71 ? -20.051 3.977 10.320 1.00 89.38 71 ALA A O 1
ATOM 544 N N . ALA A 1 72 ? -19.878 2.138 9.041 1.00 80.62 72 ALA A N 1
ATOM 545 C CA . ALA A 1 72 ? -21.212 2.233 8.440 1.00 80.62 72 ALA A CA 1
ATOM 546 C C . ALA A 1 72 ? -22.376 2.294 9.450 1.00 80.62 72 ALA A C 1
ATOM 548 O O . ALA A 1 72 ? -23.406 2.887 9.149 1.00 80.62 72 ALA A O 1
ATOM 549 N N . PHE A 1 73 ? -22.234 1.696 10.639 1.00 84.31 73 PHE A N 1
ATOM 550 C CA . PHE A 1 73 ? -23.295 1.664 11.650 1.00 84.31 73 PHE A CA 1
ATOM 551 C C . PHE A 1 73 ? -23.024 2.636 12.801 1.00 84.31 73 PHE A C 1
ATOM 553 O O . PHE A 1 73 ? -21.875 2.854 13.200 1.00 84.31 73 PHE A O 1
ATOM 560 N N . ALA A 1 74 ? -24.094 3.172 13.389 1.00 86.94 74 ALA A N 1
ATOM 561 C CA . ALA A 1 74 ? -24.010 4.092 14.518 1.00 86.94 74 ALA A CA 1
ATOM 562 C C . ALA A 1 74 ? -23.216 3.488 15.692 1.00 86.94 74 ALA A C 1
ATOM 564 O O . ALA A 1 74 ? -23.410 2.335 16.079 1.00 86.94 74 ALA A O 1
ATOM 565 N N . GLY A 1 75 ? -22.287 4.278 16.236 1.00 89.00 75 GLY A N 1
ATOM 566 C CA . GLY A 1 75 ? -21.411 3.859 17.334 1.00 89.00 75 GLY A CA 1
ATOM 567 C C . GLY A 1 75 ? -20.373 2.796 16.959 1.00 89.00 75 GLY A C 1
ATOM 568 O O . GLY A 1 75 ? -19.714 2.261 17.844 1.00 89.00 75 GLY A O 1
ATOM 569 N N . THR A 1 76 ? -20.214 2.466 15.675 1.00 93.50 76 THR A N 1
ATOM 570 C CA . THR A 1 76 ? -19.183 1.526 15.223 1.00 93.50 76 THR A CA 1
ATOM 571 C C . THR A 1 76 ? -18.008 2.248 14.585 1.00 93.50 76 THR A C 1
ATOM 573 O O . THR A 1 76 ? -18.171 3.294 13.953 1.00 93.50 76 THR A O 1
ATOM 576 N N . TYR A 1 77 ? -16.815 1.682 14.751 1.00 95.31 77 TYR A N 1
ATOM 577 C CA . TYR A 1 77 ? -15.566 2.281 14.301 1.00 95.31 77 TYR A CA 1
ATOM 578 C C . TYR A 1 77 ? -14.646 1.241 13.667 1.00 95.31 77 TYR A C 1
ATOM 580 O O . TYR A 1 77 ? -14.710 0.045 13.971 1.00 95.31 77 TYR A O 1
ATOM 588 N N . ARG A 1 78 ? -13.766 1.710 12.788 1.00 94.75 78 ARG A N 1
ATOM 589 C CA . ARG A 1 78 ? -12.671 0.939 12.190 1.00 94.75 78 ARG A CA 1
ATOM 590 C C . ARG A 1 78 ? -11.362 1.686 12.379 1.00 94.75 78 ARG A C 1
ATOM 592 O O . ARG A 1 78 ? -11.363 2.879 12.678 1.00 94.75 78 ARG A O 1
ATOM 599 N N . LEU A 1 79 ? -10.252 0.978 12.211 1.00 94.00 79 LEU A N 1
ATOM 600 C CA . LEU A 1 79 ? -8.944 1.616 12.177 1.00 94.00 79 LEU A CA 1
ATOM 601 C C . LEU A 1 79 ? -8.887 2.571 10.973 1.00 94.00 79 LEU A C 1
ATOM 603 O O . LEU A 1 79 ? -9.303 2.200 9.876 1.00 94.00 79 LEU A O 1
ATOM 607 N N . SER A 1 80 ? -8.432 3.804 11.187 1.00 92.81 80 SER A N 1
ATOM 608 C CA . SER A 1 80 ? -8.251 4.778 10.105 1.00 92.81 80 SER A CA 1
ATOM 609 C C . SER A 1 80 ? -6.900 4.563 9.408 1.00 92.81 80 SER A C 1
ATOM 611 O O . SER A 1 80 ? -6.021 3.888 9.948 1.00 92.81 80 SER A O 1
ATOM 613 N N . GLY A 1 81 ? -6.686 5.186 8.243 1.00 86.56 81 GLY A N 1
ATOM 614 C CA . GLY A 1 81 ? -5.368 5.217 7.589 1.00 86.56 81 GLY A CA 1
ATOM 615 C C . GLY A 1 81 ? -4.239 5.692 8.527 1.00 86.56 81 GLY A C 1
ATOM 616 O O . GLY A 1 81 ? -3.281 4.945 8.735 1.00 86.56 81 GLY A O 1
ATOM 617 N N . PRO A 1 82 ? -4.368 6.867 9.178 1.00 89.62 82 PRO A N 1
ATOM 618 C CA . PRO A 1 82 ? -3.432 7.315 10.214 1.00 89.62 82 PRO A CA 1
ATOM 619 C C . PRO A 1 82 ? -3.314 6.351 11.402 1.00 89.62 82 PRO A C 1
ATOM 621 O O . PRO A 1 82 ? -2.226 6.165 11.940 1.00 89.62 82 PRO A O 1
ATOM 624 N N . GLY A 1 83 ? -4.399 5.674 11.784 1.00 92.69 83 GLY A N 1
ATOM 625 C CA . GLY A 1 83 ? -4.389 4.670 12.843 1.00 92.69 83 GLY A CA 1
ATOM 626 C C . GLY A 1 83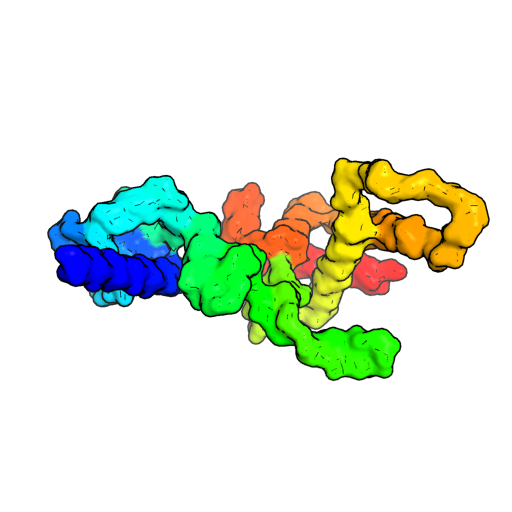 ? -3.554 3.434 12.524 1.00 92.69 83 GLY A C 1
ATOM 627 O O . GLY A 1 83 ? -2.908 2.879 13.415 1.00 92.69 83 GLY A O 1
ATOM 628 N N . HIS A 1 84 ? -3.504 3.018 11.253 1.00 89.81 84 HIS A N 1
ATOM 629 C CA . HIS A 1 84 ? -2.585 1.970 10.803 1.00 89.81 84 HIS A CA 1
ATOM 630 C C . HIS A 1 84 ? -1.120 2.391 10.995 1.00 89.81 84 HIS A C 1
ATOM 632 O O . HIS A 1 84 ? -0.331 1.592 11.505 1.00 89.81 84 HIS A O 1
ATOM 638 N N . ALA A 1 85 ? -0.777 3.634 10.646 1.00 89.44 85 ALA A N 1
ATOM 639 C CA . ALA A 1 85 ? 0.565 4.188 10.828 1.00 89.44 85 ALA A CA 1
ATOM 640 C C . ALA A 1 85 ? 0.922 4.330 12.320 1.00 89.44 85 ALA A C 1
ATOM 642 O O . ALA A 1 85 ? 1.981 3.871 12.748 1.00 89.44 85 ALA A O 1
ATOM 643 N N . PHE A 1 86 ? 0.003 4.868 13.131 1.00 90.75 86 PHE A N 1
ATOM 644 C CA . PHE A 1 86 ? 0.158 4.987 14.583 1.00 90.75 86 PHE A CA 1
ATOM 645 C C . PHE A 1 86 ? 0.449 3.630 15.232 1.00 90.75 86 PHE A C 1
ATOM 647 O O . PHE A 1 86 ? 1.416 3.493 15.977 1.00 90.75 86 PHE A O 1
ATOM 654 N N . ARG A 1 87 ? -0.349 2.606 14.904 1.00 92.38 87 ARG A N 1
ATOM 655 C CA . ARG A 1 87 ? -0.157 1.244 15.417 1.00 92.38 87 ARG A CA 1
ATOM 656 C C . ARG A 1 87 ? 1.203 0.673 15.016 1.00 92.38 87 ARG A C 1
ATOM 658 O O . ARG A 1 87 ? 1.848 0.024 15.831 1.00 92.38 87 ARG A O 1
ATOM 665 N N . ALA A 1 88 ? 1.620 0.873 13.765 1.00 88.75 88 ALA A N 1
ATOM 666 C CA . ALA A 1 88 ? 2.905 0.381 13.277 1.00 88.75 88 ALA A CA 1
ATOM 667 C C . ALA A 1 88 ? 4.086 1.055 13.993 1.00 88.75 88 ALA A C 1
ATOM 669 O O . ALA A 1 88 ? 5.033 0.366 14.357 1.00 88.75 88 ALA A O 1
ATOM 670 N N . ARG A 1 89 ? 3.996 2.364 14.264 1.00 89.44 89 ARG A N 1
ATOM 671 C CA . ARG A 1 89 ? 4.970 3.097 15.088 1.00 89.44 89 ARG A CA 1
ATOM 672 C C . ARG A 1 89 ? 5.054 2.531 16.501 1.00 89.44 89 ARG A C 1
ATOM 674 O O . ARG A 1 89 ? 6.139 2.307 17.013 1.00 89.44 89 ARG A O 1
ATOM 681 N N . ASP A 1 90 ? 3.898 2.327 17.119 1.00 88.69 90 ASP A N 1
ATOM 682 C CA . ASP A 1 90 ? 3.777 1.938 18.523 1.00 88.69 90 ASP A CA 1
ATOM 683 C C . ASP A 1 90 ? 4.182 0.475 18.783 1.00 88.69 90 ASP A C 1
ATOM 685 O O . ASP A 1 90 ? 4.629 0.136 19.875 1.00 88.69 90 ASP A O 1
ATOM 689 N N . ALA A 1 91 ? 4.061 -0.391 17.774 1.00 86.50 91 ALA A N 1
ATOM 690 C CA . ALA A 1 91 ? 4.479 -1.791 17.835 1.00 86.50 91 ALA A CA 1
ATOM 691 C C . ALA A 1 91 ? 5.948 -2.030 17.438 1.00 86.50 91 ALA A C 1
ATOM 693 O O . ALA A 1 91 ? 6.406 -3.167 17.519 1.00 86.50 91 ALA A O 1
ATOM 694 N N . ALA A 1 92 ? 6.662 -1.013 16.947 1.00 85.31 92 ALA A N 1
ATOM 695 C CA . ALA A 1 92 ? 8.014 -1.170 16.428 1.00 85.31 92 ALA A CA 1
ATOM 696 C C . ALA A 1 92 ? 9.076 -0.836 17.482 1.00 85.31 92 ALA A C 1
ATOM 698 O O . ALA A 1 92 ? 9.162 0.300 17.944 1.00 85.31 92 ALA A O 1
ATOM 699 N N . ASP A 1 93 ? 9.945 -1.804 17.775 1.00 85.56 93 ASP A N 1
ATOM 700 C CA . ASP A 1 93 ? 11.075 -1.612 18.696 1.00 85.56 93 ASP A CA 1
ATOM 701 C C . ASP A 1 93 ? 12.247 -0.860 18.042 1.00 85.56 93 ASP A C 1
ATOM 703 O O . ASP A 1 93 ? 13.039 -0.201 18.712 1.00 85.56 93 ASP A O 1
ATOM 707 N N . PHE A 1 94 ? 12.361 -0.937 16.713 1.00 80.69 94 PHE A N 1
ATOM 708 C CA . PHE A 1 94 ? 13.445 -0.333 15.943 1.00 80.69 94 PHE A CA 1
ATOM 709 C C . PHE A 1 94 ? 12.902 0.674 14.928 1.00 80.69 94 PHE A C 1
ATOM 711 O O . PHE A 1 94 ? 12.064 0.333 14.094 1.00 80.69 94 PHE A O 1
ATOM 718 N N . MET A 1 95 ? 13.417 1.908 14.971 1.00 83.62 95 MET A N 1
ATOM 719 C CA . MET A 1 95 ? 13.031 3.012 14.079 1.00 83.62 95 MET A CA 1
ATOM 720 C C . MET A 1 95 ? 11.499 3.195 13.974 1.00 83.62 95 MET A C 1
ATOM 722 O O . MET A 1 95 ? 10.937 3.117 12.877 1.00 83.62 95 MET A O 1
ATOM 726 N N . PRO A 1 96 ? 10.794 3.476 15.086 1.00 87.31 96 PRO A N 1
ATOM 727 C CA . PRO A 1 96 ? 9.329 3.504 15.123 1.00 87.31 96 PRO A CA 1
ATOM 728 C C . PRO A 1 96 ? 8.728 4.517 14.137 1.00 87.31 96 PRO A C 1
ATOM 730 O O . PRO A 1 96 ? 7.767 4.223 13.425 1.00 87.31 96 PRO A O 1
ATOM 733 N N . TRP A 1 97 ? 9.344 5.694 14.011 1.00 87.19 97 TRP A N 1
ATOM 734 C CA . TRP A 1 97 ? 8.946 6.708 13.032 1.00 87.19 97 TRP A CA 1
ATOM 735 C C . TRP A 1 97 ? 9.106 6.249 11.584 1.00 87.19 97 TRP A C 1
ATOM 737 O O . TRP A 1 97 ? 8.387 6.727 10.715 1.00 87.19 97 TRP A O 1
ATOM 747 N N . ARG A 1 98 ? 10.014 5.311 11.298 1.00 84.12 98 ARG A N 1
ATOM 748 C CA . ARG A 1 98 ? 10.120 4.712 9.965 1.00 84.12 98 ARG A CA 1
ATOM 749 C C . ARG A 1 98 ? 9.051 3.645 9.756 1.00 84.12 98 ARG A C 1
ATOM 751 O O . ARG A 1 98 ? 8.441 3.623 8.690 1.00 84.12 98 ARG A O 1
ATOM 758 N N . ALA A 1 99 ? 8.802 2.813 10.766 1.00 84.19 99 ALA A N 1
ATOM 759 C CA . ALA A 1 99 ? 7.833 1.719 10.711 1.00 84.19 99 ALA A CA 1
ATOM 760 C C . ALA A 1 99 ? 6.405 2.192 10.384 1.00 84.19 99 ALA A C 1
ATOM 762 O O . ALA A 1 99 ? 5.652 1.476 9.725 1.00 84.19 99 ALA A O 1
ATOM 763 N N . GLN A 1 100 ? 6.046 3.424 10.764 1.00 86.50 100 GLN A N 1
ATOM 764 C CA . GLN A 1 100 ? 4.751 4.017 10.410 1.00 86.50 100 GLN A CA 1
ATOM 765 C C . GLN A 1 100 ? 4.550 4.211 8.894 1.00 86.50 100 GLN A C 1
ATOM 767 O O . GLN A 1 100 ? 3.413 4.258 8.433 1.00 86.50 100 GLN A O 1
ATOM 772 N N . HIS A 1 101 ? 5.638 4.326 8.122 1.00 81.44 101 HIS A N 1
ATOM 773 C CA . HIS A 1 101 ? 5.614 4.556 6.673 1.00 81.44 101 HIS A CA 1
ATOM 774 C C . HIS A 1 101 ? 5.790 3.274 5.844 1.00 81.44 101 HIS A C 1
ATOM 776 O O . HIS A 1 101 ? 5.717 3.330 4.619 1.00 81.44 101 HIS A O 1
ATOM 782 N N . GLY A 1 102 ? 6.033 2.127 6.481 1.00 75.62 102 GLY A N 1
ATOM 783 C CA . GLY A 1 102 ? 6.221 0.848 5.800 1.00 75.62 102 GLY A CA 1
ATOM 784 C C . GLY A 1 102 ? 7.147 -0.097 6.558 1.00 75.62 102 GLY A C 1
ATOM 785 O O . GLY A 1 102 ? 7.950 0.326 7.390 1.00 75.62 102 GLY A O 1
ATOM 786 N N . ALA A 1 103 ? 7.038 -1.391 6.253 1.00 71.31 103 ALA A N 1
ATOM 787 C CA . ALA A 1 103 ? 7.879 -2.411 6.864 1.00 71.31 103 ALA A CA 1
ATOM 788 C C . ALA A 1 103 ? 9.352 -2.232 6.461 1.00 71.31 103 ALA A C 1
ATOM 790 O O . ALA A 1 103 ? 9.673 -1.971 5.297 1.00 71.31 103 ALA A O 1
ATOM 791 N N . ILE A 1 104 ? 10.237 -2.400 7.443 1.00 74.12 104 ILE A N 1
ATOM 792 C CA . ILE A 1 104 ? 11.668 -2.578 7.213 1.00 74.12 104 ILE A CA 1
ATOM 793 C C . ILE A 1 104 ? 11.894 -4.080 7.072 1.00 74.12 104 ILE A C 1
ATOM 795 O O . ILE A 1 104 ? 11.631 -4.829 8.010 1.00 74.12 104 ILE A O 1
ATOM 799 N N . VAL A 1 105 ? 12.360 -4.509 5.906 1.00 79.06 105 VAL A N 1
ATOM 800 C CA . VAL A 1 105 ? 12.671 -5.910 5.615 1.00 79.06 105 VAL A CA 1
ATOM 801 C C . VAL A 1 105 ? 14.174 -6.088 5.471 1.00 79.06 105 VAL A C 1
ATOM 803 O O . VAL A 1 105 ? 14.904 -5.151 5.129 1.00 79.06 105 VAL A O 1
ATOM 806 N N . GLU A 1 106 ? 14.644 -7.298 5.738 1.00 82.12 106 GLU A N 1
ATOM 807 C CA . GLU A 1 106 ? 15.996 -7.697 5.375 1.00 82.12 106 GLU A CA 1
ATOM 808 C C . GLU A 1 106 ? 16.050 -7.942 3.865 1.00 82.12 106 GLU A C 1
ATOM 810 O O . GLU A 1 106 ? 15.198 -8.631 3.303 1.00 82.12 106 GLU A O 1
ATOM 815 N N . ARG A 1 107 ? 17.022 -7.328 3.190 1.00 77.75 107 ARG A N 1
ATOM 816 C CA . ARG A 1 107 ? 17.226 -7.461 1.748 1.00 77.75 107 ARG A CA 1
ATOM 817 C C . ARG A 1 107 ? 18.691 -7.731 1.443 1.00 77.75 107 ARG A C 1
ATOM 819 O O . ARG A 1 107 ? 19.572 -7.158 2.075 1.00 77.75 107 ARG A O 1
ATOM 826 N N . GLN A 1 108 ? 18.938 -8.545 0.426 1.00 81.19 108 GLN A N 1
ATOM 827 C CA . GLN A 1 108 ? 20.276 -8.750 -0.118 1.00 81.19 108 GLN A CA 1
ATOM 828 C C . GLN A 1 108 ? 20.578 -7.633 -1.119 1.00 81.19 108 GLN A C 1
ATOM 830 O O . GLN A 1 108 ? 19.824 -7.425 -2.070 1.00 81.19 108 GLN A O 1
ATOM 835 N N . VAL A 1 109 ? 21.655 -6.886 -0.896 1.00 81.25 109 VAL A N 1
ATOM 836 C CA . VAL A 1 109 ? 22.128 -5.841 -1.814 1.00 81.25 109 VAL A CA 1
ATOM 837 C C . VAL A 1 109 ? 23.553 -6.165 -2.204 1.00 81.25 109 VAL A C 1
ATOM 839 O O . VAL A 1 109 ? 24.378 -6.421 -1.338 1.00 81.25 109 VAL A O 1
ATOM 842 N N . MET A 1 110 ? 23.843 -6.145 -3.500 1.00 84.31 110 MET A N 1
ATOM 843 C CA . MET A 1 110 ? 25.209 -6.285 -3.989 1.00 84.31 110 MET A CA 1
ATOM 844 C C . MET A 1 110 ? 25.979 -4.993 -3.705 1.00 84.31 110 MET A C 1
ATOM 846 O O . MET A 1 110 ? 25.501 -3.908 -4.039 1.00 84.31 110 MET A O 1
ATOM 850 N N . ASN A 1 111 ? 27.124 -5.102 -3.038 1.00 83.81 111 ASN A N 1
ATOM 851 C CA . ASN A 1 111 ? 28.034 -3.981 -2.825 1.00 83.81 111 ASN A CA 1
ATOM 852 C C . ASN A 1 111 ? 28.904 -3.726 -4.070 1.00 83.81 111 ASN A C 1
ATOM 854 O O . ASN A 1 111 ? 28.863 -4.486 -5.039 1.00 83.81 111 ASN A O 1
ATOM 858 N N . ASP A 1 112 ? 29.725 -2.677 -4.022 1.00 81.75 112 ASP A N 1
ATOM 859 C CA . ASP A 1 112 ? 30.606 -2.282 -5.134 1.00 81.75 112 ASP A CA 1
ATOM 860 C C . ASP A 1 112 ? 31.666 -3.347 -5.482 1.00 81.75 112 ASP A C 1
ATOM 862 O O . ASP A 1 112 ? 32.226 -3.331 -6.574 1.00 81.75 112 ASP A O 1
ATOM 866 N N . ALA A 1 113 ? 31.909 -4.307 -4.584 1.00 84.56 113 ALA A N 1
ATOM 867 C CA . ALA A 1 113 ? 32.800 -5.446 -4.797 1.00 84.56 113 ALA A CA 1
ATOM 868 C C . ALA A 1 113 ? 32.086 -6.680 -5.390 1.00 84.56 113 ALA A C 1
ATOM 870 O O . ALA A 1 113 ? 32.688 -7.748 -5.487 1.00 84.56 113 ALA A O 1
ATOM 871 N N . GLY A 1 114 ? 30.804 -6.568 -5.760 1.00 78.62 114 GLY A N 1
ATOM 872 C CA . GLY A 1 114 ? 30.027 -7.677 -6.324 1.00 78.62 114 GLY A CA 1
ATOM 873 C C . GLY A 1 114 ? 29.528 -8.693 -5.290 1.00 78.62 114 GLY A C 1
ATOM 874 O O . GLY A 1 114 ? 29.017 -9.748 -5.658 1.00 78.62 114 GLY A O 1
ATOM 875 N N . VAL A 1 115 ? 29.650 -8.396 -3.994 1.00 88.06 115 VAL A N 1
ATOM 876 C CA . VAL A 1 115 ? 29.254 -9.292 -2.900 1.00 88.06 115 VAL A CA 1
ATOM 877 C C . VAL A 1 115 ? 27.873 -8.904 -2.382 1.00 88.06 115 VAL A C 1
ATOM 879 O O . VAL A 1 115 ? 27.617 -7.740 -2.071 1.00 88.06 115 VAL A O 1
ATOM 882 N N . PHE A 1 116 ? 26.973 -9.880 -2.254 1.00 84.75 116 PHE A N 1
ATOM 883 C CA . PHE A 1 116 ? 25.679 -9.670 -1.606 1.00 84.75 116 PHE A CA 1
ATOM 884 C C . PHE A 1 116 ? 25.849 -9.507 -0.095 1.00 84.75 116 PHE A C 1
ATOM 886 O O . PHE A 1 116 ? 26.434 -10.359 0.570 1.00 84.75 116 PHE A O 1
ATOM 893 N N . GLN A 1 117 ? 25.306 -8.420 0.441 1.00 88.44 117 GLN A N 1
ATOM 894 C CA . GLN A 1 117 ? 25.244 -8.148 1.871 1.00 88.44 117 GLN A CA 1
ATOM 895 C C . GLN A 1 117 ? 23.787 -7.993 2.332 1.00 88.44 117 GLN A C 1
ATOM 897 O O . GLN A 1 117 ? 22.998 -7.314 1.656 1.00 88.44 117 GLN A O 1
ATOM 902 N N . PRO A 1 118 ? 23.420 -8.569 3.492 1.00 86.81 118 PRO A N 1
ATOM 903 C CA . PRO A 1 118 ? 22.122 -8.331 4.093 1.00 86.81 118 PRO A CA 1
ATOM 904 C C . PRO A 1 118 ? 22.079 -6.906 4.644 1.00 86.81 118 PRO A C 1
ATOM 906 O O . PRO A 1 118 ? 22.882 -6.506 5.486 1.00 86.81 118 PRO A O 1
ATOM 909 N N . VAL A 1 119 ? 21.117 -6.120 4.177 1.00 85.38 119 VAL A N 1
ATOM 910 C CA . VAL A 1 119 ? 20.833 -4.784 4.699 1.00 85.38 119 VAL A CA 1
ATOM 911 C C . VAL A 1 119 ? 19.365 -4.696 5.089 1.00 85.38 119 VAL A C 1
ATOM 913 O O . VAL A 1 119 ? 18.498 -5.296 4.457 1.00 85.38 119 VAL A O 1
ATOM 916 N N . ARG A 1 120 ? 19.055 -3.912 6.119 1.00 81.25 120 ARG A N 1
ATOM 917 C CA . ARG A 1 120 ? 17.669 -3.604 6.488 1.00 81.25 120 ARG A CA 1
ATOM 918 C C . ARG A 1 120 ? 17.212 -2.370 5.726 1.00 81.25 120 ARG A C 1
ATOM 920 O O . ARG A 1 120 ? 17.831 -1.314 5.822 1.00 81.25 120 ARG A O 1
ATOM 927 N N . GLY A 1 121 ? 16.145 -2.497 4.948 1.00 74.25 121 GLY A N 1
ATOM 928 C CA . GLY A 1 121 ? 15.649 -1.422 4.093 1.00 74.25 121 GLY A CA 1
ATOM 929 C C . GLY A 1 121 ? 14.140 -1.464 3.923 1.00 74.25 121 GLY A C 1
ATOM 930 O O . GLY A 1 121 ? 13.470 -2.360 4.424 1.00 74.25 121 GLY A O 1
ATOM 931 N N . ALA A 1 122 ? 13.592 -0.475 3.218 1.00 72.94 122 ALA A N 1
ATOM 932 C CA . ALA A 1 122 ? 12.194 -0.534 2.804 1.00 72.94 122 ALA A CA 1
ATOM 933 C C . ALA A 1 122 ? 11.964 -1.761 1.914 1.00 72.94 122 ALA A C 1
ATOM 935 O O . ALA A 1 122 ? 12.839 -2.100 1.111 1.00 72.94 122 ALA A O 1
ATOM 936 N N . ASP A 1 123 ? 10.790 -2.380 2.046 1.00 68.62 123 ASP A N 1
ATOM 937 C CA . ASP A 1 123 ? 10.373 -3.478 1.177 1.00 68.62 123 ASP A CA 1
ATOM 938 C C . ASP A 1 123 ? 10.497 -3.070 -0.305 1.00 68.62 123 ASP A C 1
ATOM 940 O O . ASP A 1 123 ? 9.789 -2.154 -0.744 1.00 68.62 123 ASP A O 1
ATOM 944 N N . PRO A 1 124 ? 11.393 -3.708 -1.088 1.00 59.28 124 PRO A N 1
ATOM 945 C CA . PRO A 1 124 ? 11.525 -3.424 -2.513 1.00 59.28 124 PRO A CA 1
ATOM 946 C C . PRO A 1 124 ? 10.279 -3.850 -3.295 1.00 59.28 124 PRO A C 1
ATOM 948 O O . PRO A 1 124 ? 10.106 -3.425 -4.432 1.00 59.28 124 PRO A O 1
ATOM 951 N N . GLY A 1 125 ? 9.410 -4.666 -2.695 1.00 60.16 125 GLY A N 1
ATOM 952 C CA . GLY A 1 125 ? 8.093 -4.983 -3.214 1.00 60.16 125 GLY A CA 1
ATOM 953 C C . GLY A 1 125 ? 7.146 -3.787 -3.210 1.00 60.16 125 GLY A C 1
ATOM 954 O O . GLY A 1 125 ? 6.180 -3.824 -3.953 1.00 60.16 125 GLY A O 1
ATOM 955 N N . GLY A 1 126 ? 7.383 -2.719 -2.438 1.00 63.47 126 GLY A N 1
ATOM 956 C CA . GLY A 1 126 ? 6.581 -1.489 -2.477 1.00 63.47 126 GLY A CA 1
ATOM 957 C C . GLY A 1 126 ? 5.050 -1.722 -2.558 1.00 63.47 126 GLY A C 1
ATOM 958 O O . GLY A 1 126 ? 4.530 -2.629 -1.902 1.00 63.47 126 GLY A O 1
ATOM 959 N N . PRO A 1 127 ? 4.292 -0.955 -3.367 1.00 59.16 127 PRO A N 1
ATOM 960 C CA . PRO A 1 127 ? 2.866 -1.218 -3.629 1.00 59.16 127 PRO A CA 1
ATOM 961 C C . PRO A 1 127 ? 2.593 -2.619 -4.226 1.00 59.16 127 PRO A C 1
ATOM 963 O O . PRO A 1 127 ? 1.511 -3.184 -4.034 1.00 59.16 127 PRO A O 1
ATOM 966 N N . PHE A 1 128 ? 3.593 -3.229 -4.872 1.00 62.16 128 PHE A N 1
ATOM 967 C CA . PHE A 1 128 ? 3.537 -4.566 -5.465 1.00 62.16 128 PHE A CA 1
ATOM 968 C C . PHE A 1 128 ? 3.492 -5.713 -4.465 1.00 62.16 128 PHE A C 1
ATOM 970 O O . PHE A 1 128 ? 2.978 -6.771 -4.819 1.00 62.16 128 PHE A O 1
ATOM 977 N N . ALA A 1 129 ? 3.933 -5.528 -3.220 1.00 64.44 129 ALA A N 1
ATOM 978 C CA . ALA A 1 129 ? 3.863 -6.579 -2.206 1.00 64.44 129 ALA A CA 1
ATOM 979 C C . ALA A 1 129 ? 2.414 -7.056 -1.983 1.00 64.44 129 ALA A C 1
ATOM 981 O O . ALA A 1 129 ? 2.167 -8.219 -1.664 1.00 64.44 129 ALA A O 1
ATOM 982 N N . ARG A 1 130 ? 1.426 -6.168 -2.179 1.00 66.50 130 ARG A N 1
ATOM 983 C CA . ARG A 1 130 ? 0.004 -6.538 -2.133 1.00 66.50 130 ARG A CA 1
ATOM 984 C C . ARG A 1 130 ? -0.427 -7.311 -3.379 1.00 66.50 130 ARG A C 1
ATOM 986 O O . ARG A 1 130 ? -1.156 -8.286 -3.238 1.00 66.50 130 ARG A O 1
ATOM 993 N N . LEU A 1 131 ? 0.019 -6.899 -4.566 1.00 67.38 131 LEU A N 1
ATOM 994 C CA . LEU A 1 131 ? -0.269 -7.609 -5.815 1.00 67.38 131 LEU A CA 1
ATOM 995 C C . LEU A 1 131 ? 0.346 -9.011 -5.818 1.00 67.38 131 LEU A C 1
ATOM 997 O O . LEU A 1 131 ? -0.343 -9.960 -6.170 1.00 67.38 131 LEU A O 1
ATOM 1001 N N . GLN A 1 132 ? 1.581 -9.157 -5.338 1.00 65.19 132 GLN A N 1
ATOM 1002 C CA . GLN A 1 132 ? 2.275 -10.442 -5.219 1.00 65.19 132 GLN A CA 1
ATOM 1003 C C . GLN A 1 132 ? 1.575 -11.386 -4.236 1.00 65.19 132 GLN A C 1
ATOM 1005 O O . GLN A 1 132 ? 1.315 -12.529 -4.590 1.00 65.19 132 GLN A O 1
ATOM 1010 N N . ARG A 1 133 ? 1.138 -10.894 -3.066 1.00 65.12 133 ARG A N 1
ATOM 1011 C CA . ARG A 1 133 ? 0.314 -11.687 -2.130 1.00 65.12 133 ARG A CA 1
ATOM 1012 C C . ARG A 1 133 ? -1.021 -12.146 -2.718 1.00 65.12 133 ARG A C 1
ATOM 1014 O O . ARG A 1 133 ? -1.560 -13.163 -2.310 1.00 65.12 133 ARG A O 1
ATOM 1021 N N . VAL A 1 134 ? -1.591 -11.389 -3.656 1.00 61.38 134 VAL A N 1
ATOM 1022 C CA . VAL A 1 134 ? -2.820 -11.789 -4.366 1.00 61.38 134 VAL A CA 1
ATOM 1023 C C . VAL A 1 134 ? -2.511 -12.709 -5.558 1.00 61.38 134 VAL A C 1
ATOM 1025 O O . VAL A 1 134 ? -3.388 -13.464 -5.986 1.00 61.38 134 VAL A O 1
ATOM 1028 N N . ALA A 1 135 ? -1.280 -12.656 -6.074 1.00 57.03 135 ALA A N 1
ATOM 1029 C CA . ALA A 1 135 ? -0.756 -13.512 -7.133 1.00 57.03 135 ALA A CA 1
ATOM 1030 C C . ALA A 1 135 ? -0.321 -14.901 -6.637 1.00 57.03 135 ALA A C 1
ATOM 1032 O O . ALA A 1 135 ? -0.267 -15.805 -7.458 1.00 57.03 135 ALA A O 1
ATOM 1033 N N . GLU A 1 136 ? -0.123 -15.111 -5.326 1.00 53.44 136 GLU A N 1
ATOM 1034 C CA . GLU A 1 136 ? 0.133 -16.430 -4.699 1.00 53.44 136 GLU A CA 1
ATOM 1035 C C . GLU A 1 136 ? -0.954 -17.498 -4.990 1.00 53.44 136 GLU A C 1
ATOM 1037 O O . GLU A 1 136 ? -0.810 -18.646 -4.585 1.00 53.44 136 GLU A O 1
ATOM 1042 N N . GLY A 1 137 ? -2.029 -17.152 -5.709 1.00 58.19 137 GLY A N 1
ATOM 1043 C CA . GLY A 1 137 ? -3.036 -18.085 -6.228 1.00 58.19 137 GLY A CA 1
ATOM 1044 C C . GLY A 1 137 ? -3.166 -18.101 -7.757 1.00 58.19 137 GLY A C 1
ATOM 1045 O O . GLY A 1 137 ? -4.297 -18.086 -8.238 1.00 58.19 137 GLY A O 1
ATOM 1046 N N . ASP A 1 138 ? -2.056 -18.035 -8.505 1.00 69.62 138 ASP A N 1
ATOM 1047 C CA . ASP A 1 138 ? -1.946 -18.201 -9.976 1.00 69.62 138 ASP A CA 1
ATOM 1048 C C . ASP A 1 138 ? -2.829 -17.293 -10.851 1.00 69.62 138 ASP A C 1
ATOM 1050 O O . ASP A 1 138 ? -2.975 -17.486 -12.058 1.00 69.62 138 ASP A O 1
ATOM 1054 N N . PHE A 1 139 ? -3.448 -16.268 -10.268 1.00 84.44 139 PHE A N 1
ATOM 1055 C CA . PHE A 1 139 ? -4.411 -15.457 -11.005 1.00 84.44 139 PHE A CA 1
ATOM 1056 C C . PHE A 1 139 ? -3.753 -14.556 -12.056 1.00 84.44 139 PHE A C 1
ATOM 1058 O O . PHE A 1 139 ? -4.346 -14.326 -13.112 1.00 84.44 139 PHE A O 1
ATOM 1065 N N . PHE A 1 140 ? -2.560 -14.041 -11.756 1.00 86.31 140 PHE A N 1
ATOM 1066 C CA . PHE A 1 140 ? -1.775 -13.222 -12.675 1.00 86.31 140 PHE A CA 1
ATOM 1067 C C . PHE A 1 140 ? -0.649 -14.060 -13.270 1.00 86.31 140 PHE A C 1
ATOM 1069 O O . PHE A 1 140 ? 0.061 -14.749 -12.537 1.00 86.31 140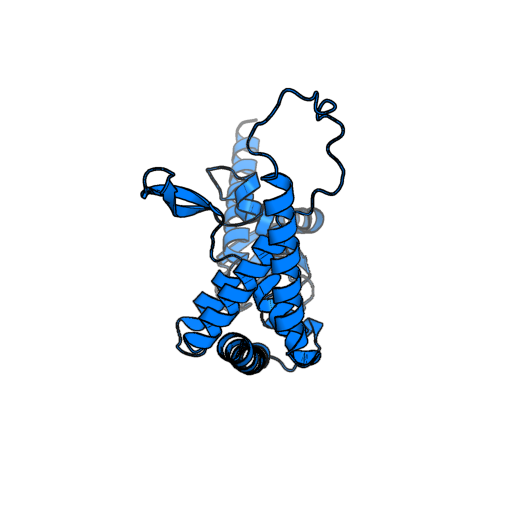 PHE A O 1
ATOM 1076 N N . ALA A 1 141 ? -0.465 -13.979 -14.584 1.00 88.56 141 ALA A N 1
ATOM 1077 C CA . ALA A 1 141 ? 0.623 -14.675 -15.256 1.00 88.56 141 ALA A CA 1
ATOM 1078 C C . ALA A 1 141 ? 1.987 -14.061 -14.890 1.00 88.56 141 ALA A C 1
ATOM 1080 O O . ALA A 1 141 ? 2.098 -12.872 -14.581 1.00 88.56 141 ALA A O 1
ATOM 1081 N N . ALA A 1 142 ? 3.063 -14.845 -14.999 1.00 86.75 142 ALA A N 1
ATOM 1082 C CA . ALA A 1 142 ? 4.419 -14.363 -14.717 1.00 86.75 142 ALA A CA 1
ATOM 1083 C C . ALA A 1 142 ? 4.790 -13.116 -15.547 1.00 86.75 142 ALA A C 1
ATOM 1085 O O . ALA A 1 142 ? 5.387 -12.181 -15.013 1.00 86.75 142 ALA A O 1
ATOM 1086 N N . ARG A 1 143 ? 4.367 -13.065 -16.820 1.00 91.19 143 ARG A N 1
ATOM 1087 C CA . ARG A 1 143 ? 4.576 -11.914 -17.718 1.00 91.19 143 ARG A CA 1
ATOM 1088 C C . ARG A 1 143 ? 3.869 -10.642 -17.242 1.00 91.19 143 ARG A C 1
ATOM 1090 O O . ARG A 1 143 ? 4.438 -9.561 -17.311 1.00 91.19 143 ARG A O 1
ATOM 1097 N N . GLU A 1 144 ? 2.664 -10.771 -16.687 1.00 91.12 144 GLU A N 1
ATOM 1098 C CA . GLU A 1 144 ? 1.877 -9.646 -16.165 1.00 91.12 144 GLU A CA 1
ATOM 1099 C C . GLU A 1 144 ? 2.565 -9.049 -14.937 1.00 91.12 144 GLU A C 1
ATOM 1101 O O . GLU A 1 144 ? 2.717 -7.833 -14.818 1.00 91.12 144 GLU A O 1
ATOM 1106 N N . ILE A 1 145 ? 3.051 -9.913 -14.041 1.00 87.06 145 ILE A N 1
ATOM 1107 C CA . ILE A 1 145 ? 3.819 -9.494 -12.867 1.00 87.06 145 ILE A CA 1
ATOM 1108 C C . ILE A 1 145 ? 5.156 -8.869 -13.280 1.00 87.06 145 ILE A C 1
ATOM 1110 O O . ILE A 1 145 ? 5.558 -7.862 -12.694 1.00 87.06 145 ILE A O 1
ATOM 1114 N N . ALA A 1 146 ? 5.839 -9.423 -14.284 1.00 88.06 146 ALA A N 1
ATOM 1115 C CA . ALA A 1 146 ? 7.083 -8.866 -14.809 1.00 88.06 146 ALA A CA 1
ATOM 1116 C C . ALA A 1 146 ? 6.869 -7.466 -15.403 1.00 88.06 146 ALA A C 1
ATOM 1118 O O . ALA A 1 146 ? 7.550 -6.529 -14.991 1.00 88.06 146 ALA A O 1
ATOM 1119 N N . ALA A 1 147 ? 5.873 -7.299 -16.277 1.00 92.44 147 ALA A N 1
ATOM 1120 C CA . ALA A 1 147 ? 5.497 -6.019 -16.876 1.00 92.44 147 ALA A CA 1
ATOM 1121 C C . ALA A 1 147 ? 5.201 -4.953 -15.816 1.00 92.44 147 ALA A C 1
ATOM 1123 O O . ALA A 1 147 ? 5.704 -3.829 -15.857 1.00 92.44 147 ALA A O 1
ATOM 1124 N N . ALA A 1 148 ? 4.436 -5.336 -14.800 1.00 90.31 148 ALA A N 1
ATOM 1125 C CA . ALA A 1 148 ? 4.080 -4.447 -13.717 1.00 90.31 148 ALA A CA 1
ATOM 1126 C C . ALA A 1 148 ? 5.308 -4.058 -12.855 1.00 90.31 148 ALA A C 1
ATOM 1128 O O . ALA A 1 148 ? 5.465 -2.890 -12.490 1.00 90.31 148 ALA A O 1
ATOM 1129 N N . ARG A 1 149 ? 6.238 -4.993 -12.595 1.00 87.75 149 ARG A N 1
ATOM 1130 C CA . ARG A 1 149 ? 7.524 -4.697 -11.929 1.00 87.75 149 ARG A CA 1
ATOM 1131 C C . ARG A 1 149 ? 8.417 -3.780 -12.766 1.00 87.75 149 ARG A C 1
ATOM 1133 O O . ARG A 1 149 ? 9.058 -2.898 -12.194 1.00 87.75 149 ARG A O 1
ATOM 1140 N N . THR A 1 150 ? 8.455 -3.962 -14.084 1.00 90.81 150 THR A N 1
ATOM 1141 C CA . THR A 1 150 ? 9.193 -3.082 -15.003 1.00 90.81 150 THR A CA 1
ATOM 1142 C C . THR A 1 150 ? 8.649 -1.659 -14.930 1.00 90.81 150 THR A C 1
ATOM 1144 O O . THR A 1 150 ? 9.420 -0.732 -14.669 1.00 90.81 150 THR A O 1
ATOM 1147 N N . LEU A 1 151 ? 7.322 -1.499 -15.019 1.00 92.75 151 LEU A N 1
ATOM 1148 C CA . LEU A 1 151 ? 6.647 -0.208 -14.870 1.00 92.75 151 LEU A CA 1
ATOM 1149 C C . LEU A 1 151 ? 6.991 0.467 -13.538 1.00 92.75 151 LEU A C 1
ATOM 1151 O O . LEU A 1 151 ? 7.300 1.657 -13.498 1.00 92.75 151 LEU A O 1
ATOM 1155 N N . TRP A 1 152 ? 6.989 -0.289 -12.440 1.00 88.88 152 TRP A N 1
ATOM 1156 C CA . TRP A 1 152 ? 7.366 0.236 -11.128 1.00 88.88 152 TRP A CA 1
ATOM 1157 C C . TRP A 1 152 ? 8.828 0.667 -11.045 1.00 88.88 152 TRP A C 1
ATOM 1159 O O . TRP A 1 152 ? 9.143 1.692 -10.437 1.00 88.88 152 TRP A O 1
ATOM 1169 N N . GLY A 1 153 ? 9.728 -0.114 -11.643 1.00 87.56 153 GLY A N 1
ATOM 1170 C CA . GLY A 1 153 ? 11.150 0.202 -11.705 1.00 87.56 153 GLY A CA 1
ATOM 1171 C C . GLY A 1 153 ? 11.406 1.499 -12.469 1.00 87.56 153 GLY A C 1
ATOM 1172 O O . GLY A 1 153 ? 12.151 2.354 -11.986 1.00 87.56 153 GLY A O 1
ATOM 1173 N N . ASP A 1 154 ? 10.751 1.677 -13.618 1.00 91.31 154 ASP A N 1
ATOM 1174 C CA . ASP A 1 154 ? 10.811 2.924 -14.381 1.00 91.31 154 ASP A CA 1
ATOM 1175 C C . ASP A 1 154 ? 10.181 4.087 -13.621 1.00 91.31 154 ASP A C 1
ATOM 1177 O O . ASP A 1 154 ? 10.800 5.144 -13.508 1.00 91.31 154 ASP A O 1
ATOM 1181 N N . TRP A 1 155 ? 9.025 3.887 -12.991 1.00 90.56 155 TRP A N 1
ATOM 1182 C CA . TRP A 1 155 ? 8.417 4.923 -12.165 1.00 90.56 155 TRP A CA 1
ATOM 1183 C C . TRP A 1 155 ? 9.344 5.341 -11.024 1.00 90.56 155 TRP A C 1
ATOM 1185 O O . TRP A 1 155 ? 9.647 6.521 -10.883 1.00 90.56 155 TRP A O 1
ATOM 1195 N N . THR A 1 156 ? 9.912 4.393 -10.284 1.00 86.69 156 THR A N 1
ATOM 1196 C CA . THR A 1 156 ? 10.843 4.672 -9.183 1.00 86.69 156 THR A CA 1
ATOM 1197 C C . THR A 1 156 ? 12.084 5.422 -9.663 1.00 86.69 156 THR A C 1
ATOM 1199 O O . THR A 1 156 ? 12.526 6.357 -8.997 1.00 86.69 156 THR A O 1
ATOM 1202 N N . ARG A 1 157 ? 12.641 5.056 -10.826 1.00 86.38 157 ARG A N 1
ATOM 1203 C CA . ARG A 1 157 ? 13.741 5.802 -11.458 1.00 86.38 157 ARG A CA 1
ATOM 1204 C C . ARG A 1 157 ? 13.313 7.214 -11.846 1.00 86.38 157 ARG A C 1
ATOM 1206 O O . ARG A 1 157 ? 14.056 8.147 -11.576 1.00 86.38 157 ARG A O 1
ATOM 1213 N N . SER A 1 158 ? 12.106 7.386 -12.378 1.00 88.38 158 SER A N 1
ATOM 1214 C CA . SER A 1 158 ? 11.566 8.699 -12.752 1.00 88.38 158 SER A CA 1
ATOM 1215 C C . SER A 1 158 ? 11.322 9.632 -11.559 1.00 88.38 158 SER A C 1
ATOM 1217 O O . SER A 1 158 ? 11.235 10.847 -11.734 1.00 88.38 158 SER A O 1
ATOM 1219 N N . GLN A 1 159 ? 11.224 9.088 -10.339 1.00 84.31 159 GLN A N 1
ATOM 1220 C CA . GLN A 1 159 ? 11.150 9.884 -9.111 1.00 84.31 159 GLN A CA 1
ATOM 1221 C C . GLN A 1 159 ? 12.536 10.363 -8.630 1.00 84.31 159 GLN A C 1
ATOM 1223 O O . GLN A 1 159 ? 12.609 11.298 -7.830 1.00 84.31 159 GLN A O 1
ATOM 1228 N N . ARG A 1 160 ? 13.639 9.755 -9.102 1.00 71.06 160 ARG A N 1
ATOM 1229 C CA . ARG A 1 160 ? 15.024 10.128 -8.751 1.00 71.06 160 ARG A CA 1
ATOM 1230 C C . ARG A 1 160 ? 15.432 11.375 -9.538 1.00 71.06 160 ARG A C 1
ATOM 1232 O O . ARG A 1 160 ? 16.129 11.290 -10.535 1.00 71.06 160 ARG A O 1
ATOM 1239 N N . GLY A 1 161 ? 14.937 12.531 -9.124 1.00 59.25 161 GLY A N 1
ATOM 1240 C CA . GLY A 1 161 ? 15.131 13.784 -9.862 1.00 59.25 161 GLY A CA 1
ATOM 1241 C C . GLY A 1 161 ? 14.126 14.874 -9.509 1.00 59.25 161 GLY A C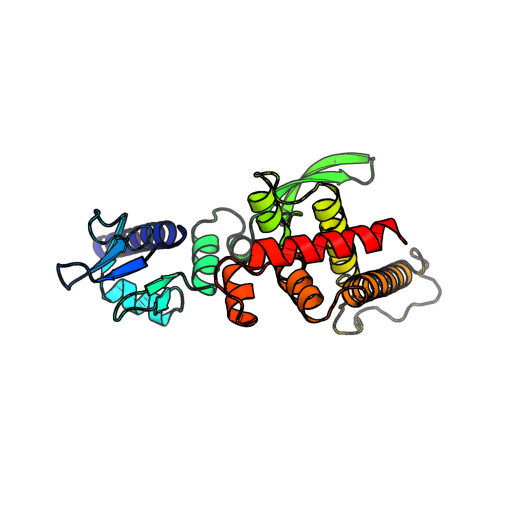 1
ATOM 1242 O O . GLY A 1 161 ? 14.307 16.015 -9.916 1.00 59.25 161 GLY A O 1
ATOM 1243 N N . LEU A 1 162 ? 13.110 14.562 -8.695 1.00 55.75 162 LEU A N 1
ATOM 1244 C CA . LEU A 1 162 ? 12.277 15.557 -8.016 1.00 55.75 162 LEU A CA 1
ATOM 1245 C C . LEU A 1 162 ? 13.081 16.245 -6.898 1.00 55.75 162 LEU A C 1
ATOM 1247 O O . LEU A 1 162 ? 12.718 16.178 -5.725 1.00 55.75 162 LEU A O 1
ATOM 1251 N N . ILE A 1 163 ? 14.204 16.880 -7.237 1.00 53.19 163 ILE A N 1
ATOM 1252 C CA . ILE A 1 163 ? 14.773 17.898 -6.361 1.00 53.19 163 ILE A CA 1
ATOM 1253 C C . ILE A 1 163 ? 13.885 19.119 -6.587 1.00 53.19 163 ILE A C 1
ATOM 1255 O O . ILE A 1 163 ? 13.931 19.743 -7.641 1.00 53.19 163 ILE A O 1
ATOM 1259 N N . ALA A 1 164 ? 13.013 19.420 -5.626 1.00 49.97 164 ALA A N 1
ATOM 1260 C CA . ALA A 1 164 ? 12.053 20.522 -5.718 1.00 49.97 164 ALA A CA 1
ATOM 1261 C C . ALA A 1 164 ? 12.709 21.926 -5.727 1.00 49.97 164 ALA A C 1
ATOM 1263 O O . ALA A 1 164 ? 12.005 22.929 -5.663 1.00 49.97 164 ALA A O 1
ATOM 1264 N N . GLY A 1 165 ? 14.038 22.021 -5.822 1.00 53.97 165 GLY A N 1
ATOM 1265 C CA . GLY A 1 165 ? 14.773 23.273 -5.954 1.00 53.97 165 GLY A CA 1
ATOM 1266 C C . GLY A 1 165 ? 16.204 23.050 -6.442 1.00 53.97 165 GLY A C 1
ATOM 1267 O O . GLY A 1 165 ? 16.771 21.975 -6.264 1.00 53.97 165 GLY A O 1
ATOM 1268 N N . SER A 1 166 ? 16.795 24.071 -7.059 1.00 56.69 166 SER A N 1
ATOM 1269 C CA . SER A 1 166 ? 18.237 24.098 -7.310 1.00 56.69 166 SER A CA 1
ATOM 1270 C C . SER A 1 166 ? 18.986 24.101 -5.973 1.00 56.69 166 SER A C 1
ATOM 1272 O O . SER A 1 166 ? 18.620 24.845 -5.061 1.00 56.69 166 SER A O 1
ATOM 1274 N N . ASP A 1 167 ? 20.026 23.278 -5.848 1.00 58.16 167 ASP A N 1
ATOM 1275 C CA . ASP A 1 167 ? 20.963 23.356 -4.726 1.00 58.16 167 ASP A CA 1
ATOM 1276 C C . ASP A 1 167 ? 21.817 24.622 -4.888 1.00 58.16 167 ASP A C 1
ATOM 1278 O O . ASP A 1 167 ? 22.771 24.654 -5.664 1.00 58.16 167 ASP A O 1
ATOM 1282 N N . TRP A 1 168 ? 21.435 25.687 -4.183 1.00 61.06 168 TRP A N 1
ATOM 1283 C CA . TRP A 1 168 ? 22.172 26.954 -4.143 1.00 61.06 168 TRP A CA 1
ATOM 1284 C C . TRP A 1 168 ? 23.305 26.958 -3.105 1.00 61.06 168 TRP A C 1
ATOM 1286 O O . TRP A 1 168 ? 24.043 27.935 -3.011 1.00 61.06 168 TRP A O 1
ATOM 1296 N N . THR A 1 169 ? 23.442 25.888 -2.315 1.00 63.16 169 THR A N 1
ATOM 1297 C CA . THR A 1 169 ? 24.553 25.693 -1.371 1.00 63.16 169 THR A CA 1
ATOM 1298 C C . THR A 1 169 ? 25.798 25.116 -2.039 1.00 63.16 169 THR A C 1
ATOM 1300 O O . THR A 1 169 ? 26.886 25.192 -1.465 1.00 63.16 169 THR A O 1
ATOM 1303 N N . ALA A 1 170 ? 25.676 24.589 -3.259 1.00 59.91 170 ALA A N 1
ATOM 1304 C CA . ALA A 1 170 ? 26.824 24.193 -4.057 1.00 59.91 170 ALA A CA 1
ATOM 1305 C C . ALA A 1 170 ? 27.631 25.441 -4.479 1.00 59.91 170 ALA A C 1
ATOM 1307 O O . ALA A 1 170 ? 27.089 26.319 -5.157 1.00 59.91 170 ALA A O 1
ATOM 1308 N N . PRO A 1 171 ? 28.925 25.553 -4.111 1.00 59.00 171 PRO A N 1
ATOM 1309 C CA . PRO A 1 171 ? 29.750 26.671 -4.551 1.00 59.00 171 PRO A CA 1
ATOM 1310 C C . PRO A 1 171 ? 29.826 26.699 -6.088 1.00 59.00 171 PRO A C 1
ATOM 1312 O O . PRO A 1 171 ? 29.849 25.628 -6.710 1.00 59.00 171 PRO A O 1
ATOM 1315 N N . PRO A 1 172 ? 29.897 27.889 -6.722 1.00 59.56 172 PRO A N 1
ATOM 1316 C CA . PRO A 1 172 ? 30.100 28.003 -8.161 1.00 59.56 172 PRO A CA 1
ATOM 1317 C C . PRO A 1 172 ? 31.281 27.123 -8.568 1.00 59.56 172 PRO A C 1
ATOM 1319 O O . PRO A 1 172 ? 32.367 27.238 -7.995 1.00 59.56 172 PRO A O 1
ATOM 1322 N N . ARG A 1 173 ? 31.067 26.199 -9.511 1.00 57.38 173 ARG A N 1
ATOM 1323 C CA . ARG A 1 173 ? 32.109 25.265 -9.947 1.00 57.38 173 ARG A CA 1
ATOM 1324 C C . ARG A 1 173 ? 33.277 26.059 -10.539 1.00 57.38 173 ARG A C 1
ATOM 1326 O O . ARG A 1 173 ? 33.242 26.446 -11.701 1.00 57.38 173 ARG A O 1
ATOM 1333 N N . GLY A 1 174 ? 34.319 26.290 -9.741 1.00 55.06 174 GLY A N 1
ATOM 1334 C CA . GLY A 1 174 ? 35.619 26.729 -10.238 1.00 55.06 174 GLY A CA 1
ATOM 1335 C C . GLY A 1 174 ? 36.177 25.676 -11.196 1.00 55.06 174 GLY A C 1
ATOM 1336 O O . GLY A 1 174 ? 35.936 24.479 -11.013 1.00 55.06 174 GLY A O 1
ATOM 1337 N N . SER A 1 175 ? 36.924 26.106 -12.215 1.00 53.91 175 SER A N 1
ATOM 1338 C CA . SER A 1 175 ? 37.365 25.277 -13.355 1.00 53.91 175 SER A CA 1
ATOM 1339 C C . SER A 1 175 ? 38.205 24.031 -13.003 1.00 53.91 175 SER A C 1
ATOM 1341 O O . SER A 1 175 ? 38.538 23.246 -13.892 1.00 53.91 175 SER A O 1
ATOM 1343 N N . ALA A 1 176 ? 38.522 23.813 -11.724 1.00 50.09 176 ALA A N 1
ATOM 1344 C CA . ALA A 1 176 ? 39.419 22.770 -11.241 1.00 50.09 176 ALA A CA 1
ATOM 1345 C C . ALA A 1 176 ? 38.735 21.542 -10.598 1.00 50.09 176 ALA A C 1
ATOM 1347 O O . ALA A 1 176 ? 39.408 20.536 -10.392 1.00 50.09 176 ALA A O 1
ATOM 1348 N N . SER A 1 177 ? 37.423 21.547 -10.316 1.00 47.31 177 SER A N 1
ATOM 1349 C CA . SER A 1 177 ? 36.740 20.345 -9.792 1.00 47.31 177 SER A CA 1
ATOM 1350 C C . SER A 1 177 ? 36.122 19.512 -10.919 1.00 47.31 177 SER A C 1
ATOM 1352 O O . SER A 1 177 ? 34.939 19.633 -11.268 1.00 47.31 177 SER A O 1
ATOM 1354 N N . ARG A 1 178 ? 36.953 18.646 -11.507 1.00 51.59 178 ARG A N 1
ATOM 1355 C CA . ARG A 1 178 ? 36.513 17.507 -12.324 1.00 51.59 178 ARG A CA 1
ATOM 1356 C C . ARG A 1 178 ? 36.413 16.252 -11.446 1.00 51.59 178 ARG A C 1
ATOM 1358 O O . ARG A 1 178 ? 37.123 15.280 -11.667 1.00 51.59 178 ARG A O 1
ATOM 1365 N N . GLY A 1 179 ? 35.517 16.261 -10.454 1.00 54.78 179 GLY A N 1
ATOM 1366 C CA . GLY A 1 179 ? 34.826 15.012 -10.083 1.00 54.78 179 GLY A CA 1
ATOM 1367 C C . GLY A 1 179 ? 34.012 14.513 -11.291 1.00 54.78 179 GLY A C 1
ATOM 1368 O O . GLY A 1 179 ? 33.818 15.323 -12.202 1.00 54.78 179 GLY A O 1
ATOM 1369 N N . PRO A 1 180 ? 33.559 13.241 -11.353 1.00 51.72 180 PRO A N 1
ATOM 1370 C CA . PRO A 1 180 ? 32.974 12.651 -12.563 1.00 51.72 180 PRO A CA 1
ATOM 1371 C C . PRO A 1 180 ? 31.919 13.586 -13.167 1.00 51.72 180 PRO A C 1
ATOM 1373 O O . PRO A 1 180 ? 30.821 13.754 -12.629 1.00 51.72 180 PRO A O 1
ATOM 1376 N N . GLY A 1 181 ? 32.307 14.290 -14.232 1.00 51.00 181 GLY A N 1
ATOM 1377 C CA . GLY A 1 181 ? 31.493 15.330 -14.839 1.00 51.00 181 GLY A CA 1
ATOM 1378 C C . GLY A 1 181 ? 30.251 14.679 -15.415 1.00 51.00 181 GLY A C 1
ATOM 1379 O O . GLY A 1 181 ? 30.361 13.743 -16.199 1.00 51.00 181 GLY A O 1
ATOM 1380 N N . GLY A 1 182 ? 29.081 15.132 -14.979 1.00 60.53 182 GLY A N 1
ATOM 1381 C CA . GLY A 1 182 ? 27.815 14.663 -15.525 1.00 60.53 182 GLY A CA 1
ATOM 1382 C C . GLY A 1 182 ? 27.170 13.486 -14.808 1.00 60.53 182 GLY A C 1
ATOM 1383 O O . GLY A 1 182 ? 26.195 12.961 -15.325 1.00 60.53 182 GLY A O 1
ATOM 1384 N N . ALA A 1 183 ? 27.600 13.089 -13.605 1.00 64.06 183 ALA A N 1
ATOM 1385 C CA . ALA A 1 183 ? 26.839 12.111 -12.811 1.00 64.06 183 ALA A CA 1
ATOM 1386 C C . ALA A 1 183 ? 25.408 12.605 -12.499 1.00 64.06 183 ALA A C 1
ATOM 1388 O O . ALA A 1 183 ? 24.445 11.847 -12.603 1.00 64.06 183 ALA A O 1
ATOM 1389 N N . GLN A 1 184 ? 25.258 13.896 -12.184 1.00 65.56 184 GLN A N 1
ATOM 1390 C CA . GLN A 1 184 ? 23.959 14.527 -11.934 1.00 65.56 184 GLN A CA 1
ATOM 1391 C C . GLN A 1 184 ? 23.135 14.695 -13.220 1.00 65.56 184 GLN A C 1
ATOM 1393 O O . GLN A 1 184 ? 21.941 14.416 -13.219 1.00 65.56 184 GLN A O 1
ATOM 1398 N N . GLU A 1 185 ? 23.773 15.086 -14.326 1.00 69.31 185 GLU A N 1
ATOM 1399 C CA . GLU A 1 185 ? 23.137 15.208 -15.648 1.00 69.31 185 GLU A CA 1
ATOM 1400 C C . GLU A 1 185 ? 22.700 13.836 -16.185 1.00 69.31 185 GLU A C 1
ATOM 1402 O O . GLU A 1 185 ? 21.579 13.681 -16.655 1.00 69.31 185 GLU A O 1
ATOM 1407 N N . THR A 1 186 ? 23.535 12.807 -16.031 1.00 73.31 186 THR A N 1
ATOM 1408 C CA . THR A 1 186 ? 23.225 11.415 -16.397 1.00 73.31 186 THR A CA 1
ATOM 1409 C C . THR A 1 186 ? 22.081 10.869 -15.548 1.00 73.31 186 THR A C 1
ATOM 1411 O O . THR A 1 186 ? 21.176 10.227 -16.079 1.00 73.31 186 THR A O 1
ATOM 1414 N N . ALA A 1 187 ? 22.073 11.153 -14.241 1.00 71.44 187 ALA A N 1
ATOM 1415 C CA . ALA A 1 187 ? 20.966 10.779 -13.365 1.00 71.44 187 ALA A CA 1
ATOM 1416 C C . ALA A 1 187 ? 19.657 11.487 -13.761 1.00 71.44 187 ALA A C 1
ATOM 1418 O O . ALA A 1 187 ? 18.613 10.837 -13.824 1.00 71.44 187 ALA A O 1
ATOM 1419 N N . ALA A 1 188 ? 19.715 12.784 -14.081 1.00 77.62 188 ALA A N 1
ATOM 1420 C CA . ALA A 1 188 ? 18.563 13.563 -14.531 1.00 77.62 188 ALA A CA 1
ATOM 1421 C C . ALA A 1 188 ? 18.019 13.060 -15.879 1.00 77.62 188 ALA A C 1
ATOM 1423 O O . ALA A 1 188 ? 16.818 12.816 -16.002 1.00 77.62 188 ALA A O 1
ATOM 1424 N N . ASN A 1 189 ? 18.892 12.816 -16.859 1.00 80.94 189 ASN A N 1
ATOM 1425 C CA . ASN A 1 189 ? 18.517 12.242 -18.153 1.00 80.94 189 ASN A CA 1
ATOM 1426 C C . ASN A 1 189 ? 17.896 10.851 -17.981 1.00 80.94 189 ASN A C 1
ATOM 1428 O O . ASN A 1 189 ? 16.825 10.579 -18.519 1.00 80.94 189 ASN A O 1
ATOM 1432 N N . GLY A 1 190 ? 18.495 10.003 -17.139 1.00 85.75 190 GLY A N 1
ATOM 1433 C CA . GLY A 1 190 ? 17.943 8.690 -16.814 1.00 85.75 190 GLY A CA 1
ATOM 1434 C C . GLY A 1 190 ? 16.551 8.759 -16.174 1.00 85.75 190 GLY A C 1
ATOM 1435 O O . GLY A 1 190 ? 15.706 7.904 -16.452 1.00 85.75 190 GLY A O 1
ATOM 1436 N N . ALA A 1 191 ? 16.277 9.778 -15.354 1.00 87.06 191 ALA A N 1
ATOM 1437 C CA . ALA A 1 191 ? 14.956 10.008 -14.772 1.00 87.06 191 ALA A CA 1
ATOM 1438 C C . ALA A 1 191 ? 13.930 10.494 -15.810 1.00 87.06 191 ALA A C 1
ATOM 1440 O O . ALA A 1 191 ? 12.787 10.029 -15.790 1.00 87.06 191 ALA A O 1
ATOM 1441 N N . ILE A 1 192 ? 14.331 11.374 -16.735 1.00 88.38 192 ILE A N 1
ATOM 1442 C CA . ILE A 1 192 ? 13.491 11.844 -17.850 1.00 88.38 192 ILE A CA 1
ATOM 1443 C C . ILE A 1 192 ? 13.127 10.680 -18.774 1.00 88.38 192 ILE A C 1
ATOM 1445 O O . ILE A 1 192 ? 11.956 10.494 -19.099 1.00 88.38 192 ILE A O 1
ATOM 1449 N N . ASP A 1 193 ? 14.097 9.852 -19.153 1.00 91.00 193 ASP A N 1
ATOM 1450 C CA . ASP A 1 193 ? 13.839 8.700 -20.018 1.00 91.00 193 ASP A CA 1
ATOM 1451 C C . ASP A 1 193 ? 12.964 7.656 -19.323 1.00 91.00 193 ASP A C 1
ATOM 1453 O O . ASP A 1 193 ? 12.057 7.089 -19.933 1.00 91.00 193 ASP A O 1
ATOM 1457 N N . ALA A 1 194 ? 13.169 7.441 -18.021 1.00 92.19 194 ALA A N 1
ATOM 1458 C CA . ALA A 1 194 ? 12.285 6.592 -17.235 1.00 92.19 194 ALA A CA 1
ATOM 1459 C C . ALA A 1 194 ? 10.856 7.156 -17.164 1.00 92.19 194 ALA A C 1
ATOM 1461 O O . ALA A 1 194 ? 9.902 6.391 -17.289 1.00 92.19 194 ALA A O 1
ATOM 1462 N N . ARG A 1 195 ? 10.687 8.482 -17.035 1.00 92.12 195 ARG A N 1
ATOM 1463 C CA . ARG A 1 195 ? 9.368 9.135 -17.099 1.00 92.12 195 ARG A CA 1
ATOM 1464 C C . ARG A 1 195 ? 8.700 8.888 -18.448 1.00 92.12 195 ARG A C 1
ATOM 1466 O O . ARG A 1 195 ? 7.555 8.453 -18.470 1.00 92.12 195 ARG A O 1
ATOM 1473 N N . ARG A 1 196 ? 9.428 9.090 -19.551 1.00 94.06 196 ARG A N 1
ATOM 1474 C CA . ARG A 1 196 ? 8.922 8.845 -20.911 1.00 94.06 196 ARG A CA 1
ATOM 1475 C C . ARG A 1 196 ? 8.447 7.405 -21.092 1.00 94.06 196 ARG A C 1
ATOM 1477 O O . ARG A 1 196 ? 7.371 7.202 -21.641 1.00 94.06 196 ARG A O 1
ATOM 1484 N N . ARG A 1 197 ? 9.199 6.416 -20.592 1.00 95.12 197 ARG A N 1
ATOM 1485 C CA . ARG A 1 197 ? 8.781 5.001 -20.634 1.00 95.12 197 ARG A CA 1
ATOM 1486 C C . ARG A 1 197 ? 7.514 4.739 -19.822 1.00 95.12 197 ARG A C 1
ATOM 1488 O O . ARG A 1 197 ? 6.635 4.030 -20.298 1.00 95.12 197 ARG A O 1
ATOM 1495 N N . VAL A 1 198 ? 7.384 5.332 -18.633 1.00 95.06 198 VAL A N 1
ATOM 1496 C CA . VAL A 1 198 ? 6.151 5.227 -17.828 1.00 95.06 198 VAL A CA 1
ATOM 1497 C C . VAL A 1 198 ? 4.963 5.832 -18.564 1.00 95.06 198 VAL A C 1
ATOM 1499 O O . VAL A 1 198 ? 3.901 5.215 -18.616 1.00 95.06 198 VAL A O 1
ATOM 1502 N N . ASP A 1 199 ? 5.130 7.026 -19.127 1.00 95.12 199 ASP A N 1
ATOM 1503 C CA . ASP A 1 199 ? 4.05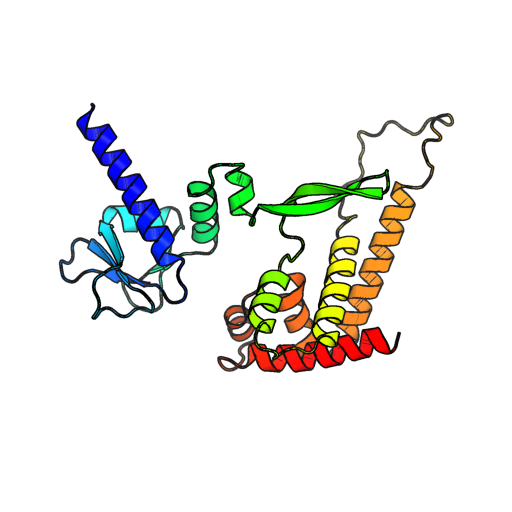5 7.730 -19.821 1.00 95.12 199 ASP A CA 1
ATOM 1504 C C . ASP A 1 199 ? 3.644 6.994 -21.103 1.00 95.12 199 ASP A C 1
ATOM 1506 O O . ASP A 1 199 ? 2.451 6.869 -21.370 1.00 95.12 199 ASP A O 1
ATOM 1510 N N . ALA A 1 200 ? 4.600 6.421 -21.844 1.00 96.38 200 ALA A N 1
ATOM 1511 C CA . ALA A 1 200 ? 4.326 5.572 -23.003 1.00 96.38 200 ALA A CA 1
ATOM 1512 C C . ALA A 1 200 ? 3.550 4.302 -22.614 1.00 96.38 200 ALA A C 1
ATOM 1514 O O . ALA A 1 200 ? 2.516 4.005 -23.212 1.00 96.38 200 ALA A O 1
ATOM 1515 N N . ALA A 1 201 ? 3.989 3.600 -21.566 1.00 96.56 201 ALA A N 1
ATOM 1516 C CA . ALA A 1 201 ? 3.337 2.380 -21.098 1.00 96.56 201 ALA A CA 1
ATOM 1517 C C . ALA A 1 201 ? 1.916 2.638 -20.578 1.00 96.56 201 ALA A C 1
ATOM 1519 O O . ALA A 1 201 ? 0.984 1.900 -20.892 1.00 96.56 201 ALA A O 1
ATOM 1520 N N . LEU A 1 202 ? 1.720 3.716 -19.811 1.00 95.88 202 LEU A N 1
ATOM 1521 C CA . LEU A 1 202 ? 0.396 4.113 -19.331 1.00 95.88 202 LEU A CA 1
ATOM 1522 C C . LEU A 1 202 ? -0.489 4.693 -20.441 1.00 95.88 202 LEU A C 1
ATOM 1524 O O . LEU A 1 202 ? -1.711 4.570 -20.343 1.00 95.88 202 LEU A O 1
ATOM 1528 N N . GLY A 1 203 ? 0.100 5.323 -21.459 1.00 96.19 203 GLY A N 1
ATOM 1529 C CA . GLY A 1 203 ? -0.593 5.880 -22.621 1.00 96.19 203 GLY A CA 1
ATOM 1530 C C . GLY A 1 203 ? -1.042 4.825 -23.634 1.00 96.19 203 GLY A C 1
ATOM 1531 O O . GLY A 1 203 ? -2.029 5.040 -24.331 1.00 96.19 203 GLY A O 1
ATOM 1532 N N . ALA A 1 204 ? -0.379 3.666 -23.675 1.00 95.19 204 ALA A N 1
ATOM 1533 C CA . ALA A 1 204 ? -0.797 2.520 -24.484 1.00 95.19 204 ALA A CA 1
ATOM 1534 C C . ALA A 1 204 ? -2.081 1.844 -23.958 1.00 95.19 204 ALA A C 1
ATOM 1536 O O . ALA A 1 204 ? -2.732 1.085 -24.676 1.00 95.19 204 ALA A O 1
ATOM 1537 N N . LEU A 1 205 ? -2.458 2.108 -22.704 1.00 96.06 205 LEU A N 1
ATOM 1538 C CA . LEU A 1 205 ? -3.649 1.546 -22.077 1.00 96.06 205 LEU A CA 1
ATOM 1539 C C . LEU A 1 205 ? -4.872 2.457 -22.282 1.00 96.06 205 LEU A C 1
ATOM 1541 O O . LEU A 1 205 ? -4.755 3.679 -22.168 1.00 96.06 205 LEU A O 1
ATOM 1545 N N . PRO A 1 206 ? -6.084 1.894 -22.451 1.00 94.25 206 PRO A N 1
ATOM 1546 C CA . PRO A 1 206 ? -7.320 2.667 -22.374 1.00 94.25 206 PRO A CA 1
ATOM 1547 C C . PRO A 1 206 ? -7.398 3.475 -21.071 1.00 94.25 206 PRO A C 1
ATOM 1549 O O . PRO A 1 206 ? -7.033 2.975 -20.004 1.00 94.25 206 PRO A O 1
ATOM 1552 N N . LEU A 1 207 ? -7.936 4.699 -21.128 1.00 86.50 207 LEU A N 1
ATOM 1553 C CA . LEU A 1 207 ? -7.982 5.633 -19.989 1.00 86.50 207 LEU A CA 1
ATOM 1554 C C . LEU A 1 207 ? -8.579 5.010 -18.710 1.00 86.50 207 LEU A C 1
ATOM 1556 O O . LEU A 1 207 ? -8.088 5.239 -17.600 1.00 86.50 207 LEU A O 1
ATOM 1560 N N . SER A 1 208 ? -9.619 4.185 -18.863 1.00 85.69 208 SER A N 1
ATOM 1561 C CA . SER A 1 208 ? -10.282 3.473 -17.765 1.00 85.69 208 SER A CA 1
ATOM 1562 C C . SER A 1 208 ? -9.360 2.477 -17.045 1.00 85.69 208 SER A C 1
ATOM 1564 O O . SER A 1 208 ? -9.475 2.326 -15.825 1.00 85.69 208 SER A O 1
ATOM 1566 N N . LEU A 1 209 ? -8.428 1.854 -17.774 1.00 93.50 209 LEU A N 1
ATOM 1567 C CA . LEU A 1 209 ? -7.477 0.849 -17.288 1.00 93.50 209 LEU A CA 1
ATOM 1568 C C . LEU A 1 209 ? -6.157 1.468 -16.820 1.00 93.50 209 LEU A C 1
ATOM 1570 O O . LEU A 1 209 ? -5.639 1.074 -15.777 1.00 93.50 209 LEU A O 1
ATOM 1574 N N . SER A 1 210 ? -5.653 2.478 -17.533 1.00 94.81 210 SER A N 1
ATOM 1575 C CA . SER A 1 210 ? -4.405 3.184 -17.208 1.00 94.81 210 SER A CA 1
ATOM 1576 C C . SER A 1 210 ? -4.403 3.699 -15.768 1.00 94.81 210 SER A C 1
ATOM 1578 O O . SER A 1 210 ? -3.483 3.450 -14.985 1.00 94.81 210 SER A O 1
ATOM 1580 N N . GLY A 1 211 ? -5.504 4.332 -15.356 1.00 91.31 211 GLY A N 1
ATOM 1581 C CA . GLY A 1 211 ? -5.634 4.803 -13.985 1.00 91.31 211 GLY A CA 1
ATOM 1582 C C . GLY A 1 211 ? -5.732 3.672 -12.949 1.00 91.31 211 GLY A C 1
ATOM 1583 O O . GLY A 1 211 ? -5.345 3.869 -11.800 1.00 91.31 211 GLY A O 1
ATOM 1584 N N . ALA A 1 212 ? -6.265 2.504 -13.314 1.00 91.62 212 ALA A N 1
ATOM 1585 C CA . ALA A 1 212 ? -6.355 1.364 -12.404 1.00 91.62 212 ALA A CA 1
ATOM 1586 C C . ALA A 1 212 ? -4.985 0.713 -12.192 1.00 91.62 212 ALA A C 1
ATOM 1588 O O . ALA A 1 212 ? -4.636 0.394 -11.057 1.00 91.62 212 ALA A O 1
ATOM 1589 N N . VAL A 1 213 ? -4.183 0.610 -13.258 1.00 93.06 213 VAL A N 1
ATOM 1590 C CA . VAL A 1 213 ? -2.771 0.215 -13.177 1.00 93.06 213 VAL A CA 1
ATOM 1591 C C . VAL A 1 213 ? -2.003 1.210 -12.318 1.00 93.06 213 VAL A C 1
ATOM 1593 O O . VAL A 1 213 ? -1.330 0.796 -11.384 1.00 93.06 213 VAL A O 1
ATOM 1596 N N . ARG A 1 214 ? -2.158 2.520 -12.540 1.00 92.00 214 ARG A N 1
ATOM 1597 C CA . ARG A 1 214 ? -1.518 3.541 -11.694 1.00 92.00 214 ARG A CA 1
ATOM 1598 C C . ARG A 1 214 ? -1.875 3.369 -10.211 1.00 92.00 214 ARG A C 1
ATOM 1600 O O . ARG A 1 214 ? -0.972 3.252 -9.384 1.00 92.00 214 ARG A O 1
ATOM 1607 N N . ALA A 1 215 ? -3.162 3.268 -9.886 1.00 88.69 215 ALA A N 1
ATOM 1608 C CA . ALA A 1 215 ? -3.622 3.129 -8.506 1.00 88.69 215 ALA A CA 1
ATOM 1609 C C . ALA A 1 215 ? -3.136 1.827 -7.840 1.00 88.69 215 ALA A C 1
ATOM 1611 O O . ALA A 1 215 ? -2.691 1.830 -6.694 1.00 88.69 215 ALA A O 1
ATOM 1612 N N . ALA A 1 216 ? -3.185 0.697 -8.549 1.00 87.69 216 ALA A N 1
ATOM 1613 C CA . ALA A 1 216 ? -2.786 -0.594 -7.994 1.00 87.69 216 ALA A CA 1
ATOM 1614 C C . ALA A 1 216 ? -1.260 -0.767 -7.927 1.00 87.69 216 ALA A C 1
ATOM 1616 O O . ALA A 1 216 ? -0.722 -1.179 -6.900 1.00 87.69 216 ALA A O 1
ATOM 1617 N N . CYS A 1 217 ? -0.566 -0.464 -9.023 1.00 87.81 217 CYS A N 1
ATOM 1618 C CA . CYS A 1 217 ? 0.851 -0.759 -9.215 1.00 87.81 217 CYS A CA 1
ATOM 1619 C C . CYS A 1 217 ? 1.771 0.353 -8.710 1.00 87.81 217 CYS A C 1
ATOM 1621 O O . CYS A 1 217 ? 2.857 0.058 -8.226 1.00 87.81 217 CYS A O 1
ATOM 1623 N N . LEU A 1 218 ? 1.383 1.623 -8.830 1.00 87.44 218 LEU A N 1
ATOM 1624 C CA . LEU A 1 218 ? 2.259 2.747 -8.475 1.00 87.44 218 LEU A CA 1
ATOM 1625 C C . LEU A 1 218 ? 1.899 3.338 -7.111 1.00 87.44 218 LEU A C 1
ATOM 1627 O O . LEU A 1 218 ? 2.786 3.609 -6.306 1.00 87.44 218 LEU A O 1
ATOM 1631 N N . GLU A 1 219 ? 0.605 3.484 -6.825 1.00 84.69 219 GLU A N 1
ATOM 1632 C CA . GLU A 1 219 ? 0.112 4.099 -5.581 1.00 84.69 219 GLU A CA 1
ATOM 1633 C C . GLU A 1 219 ? -0.129 3.070 -4.464 1.00 84.69 219 GLU A C 1
ATOM 1635 O O . GLU A 1 219 ? -0.104 3.409 -3.281 1.00 84.69 219 GLU A O 1
ATOM 1640 N N . GLY A 1 220 ? -0.334 1.796 -4.812 1.00 80.00 220 GLY A N 1
ATOM 1641 C CA . GLY A 1 220 ? -0.571 0.731 -3.838 1.00 80.00 220 GLY A CA 1
ATOM 1642 C C . GLY A 1 220 ? -1.931 0.815 -3.159 1.00 80.00 220 GLY A C 1
ATOM 1643 O O . GLY A 1 220 ? -2.053 0.446 -1.987 1.00 80.00 220 GLY A O 1
ATOM 1644 N N . CYS A 1 221 ? -2.959 1.288 -3.863 1.00 82.12 221 CYS A N 1
ATOM 1645 C CA . CYS A 1 221 ? -4.344 1.264 -3.396 1.00 82.12 221 CYS A CA 1
ATOM 1646 C C . CYS A 1 221 ? -4.854 -0.177 -3.224 1.00 82.12 221 CYS A C 1
ATOM 1648 O O . CYS A 1 221 ? -4.331 -1.130 -3.812 1.00 82.12 221 CYS A O 1
ATOM 1650 N N . SER A 1 222 ? -5.860 -0.382 -2.370 1.00 80.81 222 SER A N 1
ATOM 1651 C CA . SER A 1 222 ? -6.543 -1.679 -2.310 1.00 80.81 222 SER A CA 1
ATOM 1652 C C . SER A 1 222 ? -7.540 -1.811 -3.466 1.00 80.81 222 SER A C 1
ATOM 1654 O O . SER A 1 222 ? -8.013 -0.808 -3.998 1.00 80.81 222 SER A O 1
ATOM 1656 N N . PHE A 1 223 ? -7.902 -3.040 -3.846 1.00 83.75 223 PHE A N 1
ATOM 1657 C CA . PHE A 1 223 ? -8.936 -3.245 -4.869 1.00 83.75 223 PHE A CA 1
ATOM 1658 C C . PHE A 1 223 ? -10.270 -2.607 -4.474 1.00 83.75 223 PHE A C 1
ATOM 1660 O O . PHE A 1 223 ? -10.918 -2.008 -5.322 1.00 83.75 223 PHE A O 1
ATOM 1667 N N . ALA A 1 224 ? -10.632 -2.664 -3.190 1.00 82.50 224 ALA A N 1
ATOM 1668 C CA . ALA A 1 224 ? -11.845 -2.035 -2.679 1.00 82.50 224 ALA A CA 1
ATOM 1669 C C . ALA A 1 224 ? -11.810 -0.503 -2.834 1.00 82.50 224 ALA A C 1
ATOM 1671 O O . ALA A 1 224 ? -12.806 0.092 -3.237 1.00 82.50 224 ALA A O 1
ATOM 1672 N N . ASP A 1 225 ? -10.660 0.131 -2.578 1.00 83.06 225 ASP A N 1
ATOM 1673 C CA . ASP A 1 225 ? -10.507 1.581 -2.761 1.00 83.06 225 ASP A CA 1
ATOM 1674 C C . ASP A 1 225 ? -10.585 1.969 -4.242 1.00 83.06 225 ASP A C 1
ATOM 1676 O O . ASP A 1 225 ? -11.195 2.981 -4.591 1.00 83.06 225 ASP A O 1
ATOM 1680 N N . ILE A 1 226 ? -9.999 1.154 -5.125 1.00 87.25 226 ILE A N 1
ATOM 1681 C CA . ILE A 1 226 ? -10.058 1.359 -6.578 1.00 87.25 226 ILE A CA 1
ATOM 1682 C C . ILE A 1 226 ? -11.501 1.226 -7.071 1.00 87.25 226 ILE A C 1
ATOM 1684 O O . ILE A 1 226 ? -11.969 2.090 -7.813 1.00 87.25 226 ILE A O 1
ATOM 1688 N N . GLU A 1 227 ? -12.211 0.181 -6.640 1.00 90.94 227 GLU A N 1
ATOM 1689 C CA . GLU A 1 227 ? -13.620 -0.051 -6.972 1.00 90.94 227 GLU A CA 1
ATOM 1690 C C . GLU A 1 227 ? -14.491 1.124 -6.520 1.00 90.94 227 GLU A C 1
ATOM 1692 O O . GLU A 1 227 ? -15.267 1.655 -7.313 1.00 90.94 227 GLU A O 1
ATOM 1697 N N . LEU A 1 228 ? -14.304 1.594 -5.284 1.00 88.12 228 LEU A N 1
ATOM 1698 C CA . LEU A 1 228 ? -15.035 2.735 -4.739 1.00 88.12 228 LEU A CA 1
ATOM 1699 C C . LEU A 1 228 ? -14.751 4.025 -5.519 1.00 88.12 228 LEU A C 1
ATOM 1701 O O . LEU A 1 228 ? -15.679 4.711 -5.946 1.00 88.12 228 LEU A O 1
ATOM 1705 N N . THR A 1 229 ? -13.473 4.339 -5.741 1.00 88.06 229 THR A N 1
ATOM 1706 C CA . THR A 1 229 ? -13.045 5.576 -6.415 1.00 88.06 229 THR A CA 1
ATOM 1707 C C . THR A 1 229 ? -13.528 5.619 -7.865 1.00 88.06 229 THR A C 1
ATOM 1709 O O . THR A 1 229 ? -13.892 6.679 -8.371 1.00 88.06 229 THR A O 1
ATOM 1712 N N . ARG A 1 230 ? -13.573 4.461 -8.535 1.00 87.62 230 ARG A N 1
ATOM 1713 C CA . ARG A 1 230 ? -13.993 4.332 -9.939 1.00 87.62 230 ARG A CA 1
ATOM 1714 C C . ARG A 1 230 ? -15.468 3.979 -10.118 1.00 87.62 230 ARG A C 1
ATOM 1716 O O . ARG A 1 230 ? -15.915 3.863 -11.256 1.00 87.62 230 ARG A O 1
ATOM 1723 N N . ARG A 1 231 ? -16.222 3.826 -9.024 1.00 90.75 231 ARG A N 1
ATOM 1724 C CA . ARG A 1 231 ? -17.627 3.378 -9.017 1.00 90.75 231 ARG A CA 1
ATOM 1725 C C . ARG A 1 231 ? -17.835 2.050 -9.754 1.00 90.75 231 ARG A C 1
ATOM 1727 O O . ARG A 1 231 ? -18.817 1.872 -10.472 1.00 90.75 231 ARG A O 1
ATOM 1734 N N . TRP A 1 232 ? -16.896 1.124 -9.602 1.00 90.44 232 TRP A N 1
ATOM 1735 C CA . TRP A 1 232 ? -17.021 -0.215 -10.162 1.00 90.44 232 TRP A CA 1
ATOM 1736 C C . TRP A 1 232 ? -17.834 -1.140 -9.248 1.00 90.44 232 TRP A C 1
ATOM 1738 O O . TRP A 1 232 ? -17.893 -0.912 -8.037 1.00 90.44 232 TRP A O 1
ATOM 1748 N N . PRO A 1 233 ? -18.454 -2.198 -9.804 1.00 92.62 233 PRO A N 1
ATOM 1749 C CA . PRO A 1 233 ? -19.084 -3.235 -8.999 1.00 92.62 233 PRO A CA 1
ATOM 1750 C C . PRO A 1 233 ? -18.096 -3.874 -8.018 1.00 92.62 233 PRO A C 1
ATOM 1752 O O . PRO A 1 233 ? -16.915 -4.041 -8.318 1.00 92.62 233 PRO A O 1
ATOM 1755 N N . ALA A 1 234 ? -18.593 -4.290 -6.854 1.00 88.62 234 ALA A N 1
ATOM 1756 C CA . ALA A 1 234 ? -17.759 -4.957 -5.862 1.00 88.62 234 ALA A CA 1
ATOM 1757 C C . ALA A 1 234 ? -17.101 -6.223 -6.442 1.00 88.62 234 ALA A C 1
ATOM 1759 O O . ALA A 1 234 ? -17.759 -7.019 -7.115 1.00 88.62 234 ALA A O 1
ATOM 1760 N N . ARG A 1 235 ? -15.826 -6.449 -6.100 1.00 85.75 235 ARG A N 1
ATOM 1761 C CA . ARG A 1 235 ? -14.994 -7.592 -6.535 1.00 85.75 235 ARG A CA 1
ATOM 1762 C C . ARG A 1 235 ? -14.620 -7.605 -8.022 1.00 85.75 235 ARG A C 1
ATOM 1764 O O . ARG A 1 235 ? -14.073 -8.607 -8.486 1.00 85.75 235 ARG A O 1
ATOM 1771 N N . SER A 1 236 ? -14.873 -6.538 -8.779 1.00 89.88 236 SER A N 1
ATOM 1772 C CA . SER A 1 236 ? -14.452 -6.461 -10.183 1.00 89.88 236 SER A CA 1
ATOM 1773 C C . SER A 1 236 ? -12.986 -6.046 -10.346 1.00 89.88 236 SER A C 1
ATOM 1775 O O . SER A 1 236 ? -12.379 -6.335 -11.378 1.00 89.88 236 SER A O 1
ATOM 1777 N N . GLY A 1 237 ? -12.387 -5.396 -9.342 1.00 89.06 237 GLY A N 1
ATOM 1778 C CA . GLY A 1 237 ? -11.076 -4.757 -9.456 1.00 89.06 237 GLY A CA 1
ATOM 1779 C C . GLY A 1 237 ? -9.959 -5.733 -9.820 1.00 89.06 237 GLY A C 1
ATOM 1780 O O . GLY A 1 237 ? -9.081 -5.398 -10.612 1.00 89.06 237 GLY A O 1
ATOM 1781 N N . LYS A 1 238 ? -10.029 -6.969 -9.310 1.00 88.00 238 LYS A N 1
ATOM 1782 C CA . LYS A 1 238 ? -9.044 -8.018 -9.605 1.00 88.00 238 LYS A CA 1
ATOM 1783 C C . LYS A 1 238 ? -9.071 -8.430 -11.085 1.00 88.00 238 LYS A C 1
ATOM 1785 O O . LYS A 1 238 ? -8.016 -8.510 -11.706 1.00 88.00 238 LYS A O 1
ATOM 1790 N N . LEU A 1 239 ? -10.260 -8.638 -11.659 1.00 91.38 239 LEU A N 1
ATOM 1791 C CA . LEU A 1 239 ? -10.427 -9.006 -13.072 1.00 91.38 239 LEU A CA 1
ATOM 1792 C C . LEU A 1 239 ? -10.024 -7.863 -14.007 1.00 91.38 239 LEU A C 1
ATOM 1794 O O . LEU A 1 239 ? -9.303 -8.084 -14.975 1.00 91.38 239 LEU A O 1
ATOM 1798 N N . VAL A 1 240 ? -10.450 -6.637 -13.697 1.00 92.69 240 VAL A N 1
ATOM 1799 C CA . VAL A 1 240 ? -10.107 -5.468 -14.516 1.00 92.69 240 VAL A CA 1
ATOM 1800 C C . VAL A 1 240 ? -8.599 -5.220 -14.515 1.00 92.69 240 VAL A C 1
ATOM 1802 O O . VAL A 1 240 ? -8.027 -4.922 -15.561 1.00 92.69 240 VAL A O 1
ATOM 1805 N N . LEU A 1 241 ? -7.936 -5.395 -13.366 1.00 91.81 241 LEU A N 1
ATOM 1806 C CA . LEU A 1 241 ? -6.484 -5.277 -13.306 1.00 91.81 241 LEU A CA 1
ATOM 1807 C C . LEU A 1 241 ? -5.786 -6.358 -14.138 1.00 91.81 241 LEU A C 1
ATOM 1809 O O . LEU A 1 241 ? -4.788 -6.047 -14.774 1.00 91.81 241 LEU A O 1
ATOM 1813 N N . LYS A 1 242 ? -6.306 -7.591 -14.183 1.00 92.69 242 LYS A N 1
ATOM 1814 C CA . LYS A 1 242 ? -5.738 -8.648 -15.035 1.00 92.69 242 LYS A CA 1
ATOM 1815 C C . LYS A 1 242 ? -5.719 -8.240 -16.503 1.00 92.69 242 LYS A C 1
ATOM 1817 O O . LYS A 1 242 ? -4.650 -8.214 -17.098 1.00 92.69 242 LYS A O 1
ATOM 1822 N N . LEU A 1 243 ? -6.858 -7.803 -17.036 1.00 94.62 243 LEU A N 1
ATOM 1823 C CA . LEU A 1 243 ? -6.949 -7.321 -18.420 1.00 94.62 243 LEU A CA 1
ATOM 1824 C C . LEU A 1 243 ? -5.984 -6.155 -18.687 1.00 94.62 243 LEU A C 1
ATOM 1826 O O . LEU A 1 243 ? -5.330 -6.096 -19.724 1.00 94.62 243 LEU A O 1
ATOM 1830 N N . ALA A 1 244 ? -5.864 -5.227 -17.735 1.00 95.31 244 ALA A N 1
ATOM 1831 C CA . ALA A 1 244 ? -4.952 -4.099 -17.873 1.00 95.31 244 ALA A CA 1
ATOM 1832 C C . ALA A 1 244 ? -3.472 -4.525 -17.875 1.00 95.31 244 ALA A C 1
ATOM 1834 O O . ALA A 1 244 ? -2.678 -3.968 -18.631 1.00 95.31 244 ALA A O 1
ATOM 1835 N N . LEU A 1 245 ? -3.098 -5.509 -17.051 1.00 94.00 245 LEU A N 1
ATOM 1836 C CA . LEU A 1 245 ? -1.735 -6.034 -16.999 1.00 94.00 245 LEU A CA 1
ATOM 1837 C C . LEU A 1 245 ? -1.389 -6.907 -18.208 1.00 94.00 245 LEU A C 1
ATOM 1839 O O . LEU A 1 245 ? -0.235 -6.906 -18.623 1.00 94.00 245 LEU A O 1
ATOM 1843 N N . GLU A 1 246 ? -2.361 -7.602 -18.801 1.00 95.44 246 GLU A N 1
ATOM 1844 C CA . GLU A 1 246 ? -2.171 -8.316 -20.069 1.00 95.44 246 GLU A CA 1
ATOM 1845 C C . GLU A 1 246 ? -1.816 -7.338 -21.199 1.00 95.44 246 GLU A C 1
ATOM 1847 O O . GLU A 1 246 ? -0.851 -7.564 -21.926 1.00 95.44 246 GLU A O 1
ATOM 1852 N N . LEU A 1 247 ? -2.538 -6.216 -21.307 1.00 96.44 247 LEU A N 1
ATOM 1853 C CA . LEU A 1 247 ? -2.230 -5.158 -22.279 1.00 96.44 247 LEU A CA 1
ATOM 1854 C C . LEU A 1 247 ? -0.871 -4.502 -22.008 1.00 96.44 247 LEU A C 1
ATOM 1856 O O . LEU A 1 247 ? -0.118 -4.223 -22.939 1.00 96.44 247 LEU A O 1
ATOM 1860 N N . LEU A 1 248 ? -0.544 -4.280 -20.734 1.00 96.25 248 LEU A N 1
ATOM 1861 C CA . LEU A 1 248 ? 0.751 -3.735 -20.336 1.00 96.25 248 LEU A CA 1
ATOM 1862 C C . LEU A 1 248 ? 1.897 -4.694 -20.687 1.00 96.25 248 LEU A C 1
ATOM 1864 O O . LEU A 1 248 ? 2.939 -4.250 -21.159 1.00 96.25 248 LEU A O 1
ATOM 1868 N N . ALA A 1 249 ? 1.713 -5.998 -20.476 1.00 96.12 249 ALA A N 1
ATOM 1869 C CA . ALA A 1 249 ? 2.692 -7.008 -20.860 1.00 96.12 249 ALA A CA 1
ATOM 1870 C C . ALA A 1 249 ? 2.919 -7.009 -22.372 1.00 96.12 249 ALA A C 1
ATOM 1872 O O . ALA A 1 249 ? 4.064 -6.945 -22.803 1.00 96.12 249 ALA A O 1
ATOM 1873 N N . ASN A 1 250 ? 1.846 -6.947 -23.164 1.00 96.31 250 ASN A N 1
ATOM 1874 C CA . ASN A 1 250 ? 1.960 -6.847 -24.619 1.00 96.31 250 ASN A CA 1
ATOM 1875 C C . ASN A 1 250 ? 2.742 -5.591 -25.050 1.00 96.31 250 ASN A C 1
ATOM 1877 O O . ASN A 1 250 ? 3.525 -5.657 -25.989 1.00 96.31 250 ASN A O 1
ATOM 1881 N N . HIS A 1 251 ? 2.569 -4.455 -24.361 1.00 95.69 251 HIS A N 1
ATOM 1882 C CA . HIS A 1 251 ? 3.345 -3.241 -24.636 1.00 95.69 251 HIS A CA 1
ATOM 1883 C C . HIS A 1 251 ? 4.851 -3.439 -24.402 1.00 95.69 251 HIS A C 1
ATOM 1885 O O . HIS A 1 251 ? 5.648 -3.018 -25.232 1.00 95.69 251 HIS A O 1
ATOM 1891 N N . TYR A 1 252 ? 5.237 -4.090 -23.301 1.00 94.25 252 TYR A N 1
ATOM 1892 C CA . TYR A 1 252 ? 6.647 -4.356 -22.991 1.00 94.25 252 TYR A CA 1
ATOM 1893 C C . TYR A 1 252 ? 7.269 -5.489 -23.814 1.00 94.25 252 TYR A C 1
ATOM 1895 O O . TYR A 1 252 ? 8.487 -5.569 -23.889 1.00 94.25 252 TYR A O 1
ATOM 1903 N N . GLU A 1 253 ? 6.462 -6.379 -24.388 1.00 92.44 253 GLU A N 1
ATOM 1904 C CA . GLU A 1 253 ? 6.935 -7.427 -25.301 1.00 92.44 253 GLU A CA 1
ATOM 1905 C C . GLU A 1 253 ? 7.079 -6.914 -26.745 1.00 92.44 253 GLU A C 1
ATOM 1907 O O . GLU A 1 253 ? 7.880 -7.450 -27.507 1.00 92.44 253 GLU A O 1
ATOM 1912 N N . ALA A 1 254 ? 6.307 -5.892 -27.129 1.00 83.56 254 ALA A N 1
ATOM 1913 C CA . ALA A 1 254 ? 6.302 -5.331 -28.480 1.00 83.56 254 ALA A CA 1
ATOM 1914 C C . ALA A 1 254 ? 7.327 -4.205 -28.714 1.00 83.56 254 ALA A C 1
ATOM 1916 O O . ALA A 1 254 ? 7.536 -3.826 -29.868 1.00 83.56 254 ALA A O 1
ATOM 1917 N N . GLY A 1 255 ? 7.911 -3.638 -27.654 1.00 64.94 255 GLY A N 1
ATOM 1918 C CA . GLY A 1 255 ? 8.893 -2.546 -27.709 1.00 64.94 255 GLY A CA 1
ATOM 1919 C C . GLY A 1 255 ? 10.263 -2.973 -27.218 1.00 64.94 255 GLY A C 1
ATOM 1920 O O . GLY A 1 255 ? 11.253 -2.461 -27.784 1.00 64.94 255 GLY A O 1
#